Protein AF-A0A812JBR5-F1 (afdb_monomer)

Foldseek 3Di:
DPPLPQAAADDDDWDDFAAAPVRLVCCLVPPPVVVLPDAAGRPRNPPQSNPVVVPDDSVVCNVCVVVQADNVGRGGHDNVCPNPDRSHHDSNVVVVVVPCDPVNVVVVVVVVVVVVVVVVVVVVVVVVVVVVVVVVLVVVLLVLLVVLLVVLVVLLVVLVVCLVPCVPADPVLNVLSVVLNVLSVVLSVVSVCCNVPNPDSDHCPVSVVSSVVSSVVNVVRD

Organism: NCBI:txid878477

Nearest PDB structures (foldseek):
  7ung-assembly1_B9  TM=5.017E-01  e=1.029E+00  Homo sapiens
  7ung-assembly1_B0  TM=5.868E-01  e=2.604E+00  Homo sapiens
  4zsv-assembly1_A  TM=7.903E-01  e=5.298E+00  Aquifex aeolicus VF5
  3kav-assembly1_A  TM=5.844E-01  e=3.422E+00  Pseudomonas aeruginosa

Structure (mmCIF, N/CA/C/O backbone):
data_AF-A0A812JBR5-F1
#
_entry.id   AF-A0A812JBR5-F1
#
loop_
_atom_site.group_PDB
_atom_site.id
_atom_site.type_symbol
_atom_site.label_atom_id
_atom_site.label_alt_id
_atom_site.label_comp_id
_atom_site.label_asym_id
_atom_site.label_entity_id
_atom_site.label_seq_id
_atom_site.pdbx_PDB_ins_code
_atom_site.Cartn_x
_atom_site.Cartn_y
_atom_site.Cartn_z
_atom_site.occupancy
_atom_site.B_iso_or_equiv
_atom_site.auth_seq_id
_atom_site.auth_comp_id
_atom_site.auth_asym_id
_atom_site.auth_atom_id
_atom_site.pdbx_PDB_model_num
ATOM 1 N N . MET A 1 1 ? -31.616 -2.733 54.047 1.00 35.56 1 MET A N 1
ATOM 2 C CA . MET A 1 1 ? -30.861 -3.324 52.913 1.00 35.56 1 MET A CA 1
ATOM 3 C C . MET A 1 1 ? -31.644 -4.518 52.362 1.00 35.56 1 MET A C 1
ATOM 5 O O . MET A 1 1 ? -31.181 -5.642 52.459 1.00 35.56 1 MET A O 1
ATOM 9 N N . GLU A 1 2 ? -32.860 -4.306 51.842 1.00 29.20 2 GLU A N 1
ATOM 10 C CA . GLU A 1 2 ? -33.823 -5.418 51.642 1.00 29.20 2 GLU A CA 1
ATOM 11 C C . GLU A 1 2 ? -34.412 -5.506 50.222 1.00 29.20 2 GLU A C 1
ATOM 13 O O . GLU A 1 2 ? -35.043 -6.498 49.877 1.00 29.20 2 GLU A O 1
ATOM 18 N N . ALA A 1 3 ? -34.175 -4.506 49.366 1.00 33.31 3 ALA A N 1
ATOM 19 C CA . ALA A 1 3 ? -34.730 -4.434 48.008 1.00 33.31 3 ALA A CA 1
ATOM 20 C C . ALA A 1 3 ? -33.805 -5.002 46.903 1.00 33.31 3 ALA A C 1
ATOM 22 O O . ALA A 1 3 ? -34.082 -4.823 45.722 1.00 33.31 3 ALA A O 1
ATOM 23 N N . ALA A 1 4 ? -32.687 -5.642 47.266 1.00 30.55 4 ALA A N 1
ATOM 24 C CA . ALA A 1 4 ? -31.620 -6.062 46.342 1.00 30.55 4 ALA A CA 1
ATOM 25 C C . ALA A 1 4 ? -31.262 -7.558 46.472 1.00 30.55 4 ALA A C 1
ATOM 27 O O . ALA A 1 4 ? -30.095 -7.935 46.388 1.00 30.55 4 ALA A O 1
ATOM 28 N N . ALA A 1 5 ? -32.271 -8.383 46.765 1.00 32.41 5 ALA A N 1
ATOM 29 C CA . ALA A 1 5 ? -32.153 -9.832 46.947 1.00 32.41 5 ALA A CA 1
ATOM 30 C C . ALA A 1 5 ? -33.358 -10.585 46.340 1.00 32.41 5 ALA A C 1
ATOM 32 O O . ALA A 1 5 ? -33.848 -11.558 46.911 1.00 32.41 5 ALA A O 1
ATOM 33 N N . ARG A 1 6 ? -33.904 -10.081 45.226 1.00 37.50 6 ARG A N 1
ATOM 34 C CA . ARG A 1 6 ? -35.139 -10.595 44.586 1.00 37.50 6 ARG A CA 1
ATOM 35 C C . ARG A 1 6 ? -35.021 -10.806 43.080 1.00 37.50 6 ARG A C 1
ATOM 37 O O . ARG A 1 6 ? -36.026 -10.986 42.402 1.00 37.50 6 ARG A O 1
ATOM 44 N N . LEU A 1 7 ? -33.801 -10.739 42.560 1.00 33.56 7 LEU A N 1
ATOM 45 C CA . LEU A 1 7 ? -33.542 -10.810 41.137 1.00 33.56 7 LEU A CA 1
ATOM 46 C C . LEU A 1 7 ? -32.527 -11.956 40.843 1.00 33.56 7 LEU A C 1
ATOM 48 O O . LEU A 1 7 ? -31.389 -11.651 40.503 1.00 33.56 7 LEU A O 1
ATOM 52 N N . ARG A 1 8 ? -32.928 -13.249 40.961 1.00 34.50 8 ARG A N 1
ATOM 53 C CA . ARG A 1 8 ? -32.251 -14.539 40.575 1.00 34.50 8 ARG A CA 1
ATOM 54 C C . ARG A 1 8 ? -31.833 -14.869 39.090 1.00 34.50 8 ARG A C 1
ATOM 56 O O . ARG A 1 8 ? -30.644 -14.836 38.770 1.00 34.50 8 ARG A O 1
ATOM 63 N N . ASP A 1 9 ? -32.759 -15.282 38.202 1.00 31.92 9 ASP A N 1
ATOM 64 C CA . ASP A 1 9 ? -32.537 -15.880 36.844 1.00 31.92 9 ASP A CA 1
ATOM 65 C C . ASP A 1 9 ? -33.204 -15.206 35.571 1.00 31.92 9 ASP A C 1
ATOM 67 O O . ASP A 1 9 ? -34.312 -14.679 35.602 1.00 31.92 9 ASP A O 1
ATOM 71 N N . PRO A 1 10 ? -32.582 -15.245 34.366 1.00 40.31 10 PRO A N 1
ATOM 72 C CA . PRO A 1 10 ? -33.493 -15.024 32.608 1.00 40.31 10 PRO A CA 1
ATOM 73 C C . PRO A 1 10 ? -34.890 -15.529 32.168 1.00 40.31 10 PRO A C 1
ATOM 75 O O . PRO A 1 10 ? -35.372 -16.589 32.537 1.00 40.31 10 PRO A O 1
ATOM 78 N N . GLN A 1 11 ? -35.301 -14.888 31.052 1.00 31.80 11 GLN A N 1
ATOM 79 C CA . GLN A 1 11 ? -36.048 -15.435 29.892 1.00 31.80 11 GLN A CA 1
ATOM 80 C C . GLN A 1 11 ? -37.589 -15.379 29.843 1.00 31.80 11 GLN A C 1
ATOM 82 O O . GLN A 1 11 ? -38.214 -16.206 29.186 1.00 31.80 11 GLN A O 1
ATOM 87 N N . ALA A 1 12 ? -38.204 -14.327 30.385 1.00 33.34 12 ALA A N 1
ATOM 88 C CA . ALA A 1 12 ? -39.582 -13.994 30.020 1.00 33.34 12 ALA A CA 1
ATOM 89 C C . ALA A 1 12 ? -39.662 -13.265 28.663 1.00 33.34 12 ALA A C 1
ATOM 91 O O . ALA A 1 12 ? -39.523 -12.040 28.597 1.00 33.34 12 ALA A O 1
ATOM 92 N N . GLU A 1 13 ? -39.982 -13.998 27.591 1.00 38.31 13 GLU A N 1
ATOM 93 C CA . GLU A 1 13 ? -40.711 -13.390 26.469 1.00 38.31 13 GLU A CA 1
ATOM 94 C C . GLU A 1 13 ? -42.070 -12.847 26.958 1.00 38.31 13 GLU A C 1
ATOM 96 O O . GLU A 1 13 ? -42.587 -13.241 28.009 1.00 38.31 13 GLU A O 1
ATOM 101 N N . ALA A 1 14 ? -42.613 -11.846 26.264 1.00 49.84 14 ALA A N 1
ATOM 102 C CA . ALA A 1 14 ? -43.580 -10.930 26.865 1.00 49.84 14 ALA A CA 1
ATOM 103 C C . ALA A 1 14 ? -44.802 -10.626 25.984 1.00 49.84 14 ALA A C 1
ATOM 105 O O . ALA A 1 14 ? -44.713 -9.749 25.127 1.00 49.84 14 ALA A O 1
ATOM 106 N N . PRO A 1 15 ? -45.954 -11.261 26.270 1.00 50.31 15 PRO A N 1
ATOM 107 C CA . PRO A 1 15 ? -47.255 -10.756 25.818 1.00 50.31 15 PRO A CA 1
ATOM 108 C C . PRO A 1 15 ? -48.227 -10.337 26.949 1.00 50.31 15 PRO A C 1
ATOM 110 O O . PRO A 1 15 ? -48.359 -10.983 27.988 1.00 50.31 15 PRO A O 1
ATOM 113 N N . ASP A 1 16 ? -48.961 -9.261 26.667 1.00 47.78 16 ASP A N 1
ATOM 114 C CA . ASP A 1 16 ? -50.411 -9.078 26.874 1.00 47.78 16 ASP A CA 1
ATOM 115 C C . ASP A 1 16 ? -51.056 -8.976 28.276 1.00 47.78 16 ASP A C 1
ATOM 117 O O . ASP A 1 16 ? -52.273 -8.794 28.344 1.00 47.78 16 ASP A O 1
ATOM 121 N N . SER A 1 17 ? -50.334 -9.012 29.404 1.00 55.06 17 SER A N 1
ATOM 122 C CA . SER A 1 17 ? -50.973 -8.743 30.718 1.00 55.06 17 SER A CA 1
ATOM 123 C C . SER A 1 17 ? -50.082 -8.041 31.754 1.00 55.06 17 SER A C 1
ATOM 125 O O . SER A 1 17 ? -49.670 -8.642 32.753 1.00 55.06 17 SER A O 1
ATOM 127 N N . VAL A 1 18 ? -49.812 -6.752 31.524 1.00 61.81 18 VAL A N 1
ATOM 128 C CA . VAL A 1 18 ? -49.238 -5.815 32.509 1.00 61.81 18 VAL A CA 1
ATOM 129 C C . VAL A 1 18 ? -50.365 -4.939 33.070 1.00 61.81 18 VAL A C 1
ATOM 131 O O . VAL A 1 18 ? -51.113 -4.349 32.299 1.00 61.81 18 VAL A O 1
ATOM 134 N N . PHE A 1 19 ? -50.475 -4.855 34.396 1.00 68.81 19 PHE A N 1
ATOM 135 C CA . PHE A 1 19 ? -51.467 -4.067 35.134 1.00 68.81 19 PHE A CA 1
ATOM 136 C C . PHE A 1 19 ? -50.806 -3.366 36.331 1.00 68.81 19 PHE A C 1
ATOM 138 O O . PHE A 1 19 ? -49.931 -3.937 36.992 1.00 68.81 19 PHE A O 1
ATOM 145 N N . THR A 1 20 ? -51.252 -2.159 36.678 1.00 69.31 20 THR A N 1
ATOM 146 C CA . THR A 1 20 ? -50.901 -1.531 37.963 1.00 69.31 20 THR A CA 1
ATOM 147 C C . THR A 1 20 ? -51.733 -2.118 39.110 1.00 69.31 20 THR A C 1
ATOM 149 O O . THR A 1 20 ? -52.808 -2.678 38.895 1.00 69.31 20 THR A O 1
ATOM 152 N N . SER A 1 21 ? -51.267 -1.953 40.356 1.00 68.00 21 SER A N 1
ATOM 153 C CA . SER A 1 21 ? -51.998 -2.400 41.557 1.00 68.00 21 SER A CA 1
ATOM 154 C C . SER A 1 21 ? -53.416 -1.821 41.630 1.00 68.00 21 SER A C 1
ATOM 156 O O . SER A 1 21 ? -54.354 -2.530 41.977 1.00 68.00 21 SER A O 1
ATOM 158 N N . GLN A 1 22 ? -53.586 -0.543 41.272 1.00 73.44 22 GLN A N 1
ATOM 159 C CA . GLN A 1 22 ? -54.881 0.138 41.348 1.00 73.44 22 GLN A CA 1
ATOM 160 C C . GLN A 1 22 ? -55.861 -0.390 40.294 1.00 73.44 22 GLN A C 1
ATOM 162 O O . GLN A 1 22 ? -57.009 -0.669 40.628 1.00 73.44 22 GLN A O 1
ATOM 167 N N . GLU A 1 23 ? -55.407 -0.612 39.057 1.00 72.56 23 GLU A N 1
ATOM 168 C CA . GLU A 1 23 ? -56.229 -1.224 38.002 1.00 72.56 23 GLU A CA 1
ATOM 169 C C . GLU A 1 23 ? -56.640 -2.657 38.364 1.00 72.56 23 GLU A C 1
ATOM 171 O O . GLU A 1 23 ? -57.786 -3.038 38.144 1.00 72.56 23 GLU A O 1
ATOM 176 N N . LEU A 1 24 ? -55.736 -3.436 38.970 1.00 70.94 24 LEU A N 1
ATOM 177 C CA . LEU A 1 24 ? -56.015 -4.778 39.491 1.00 70.94 24 LEU A CA 1
ATOM 178 C C . LEU A 1 24 ? -57.092 -4.766 40.586 1.00 70.94 24 LEU A C 1
ATOM 180 O O . LEU A 1 24 ? -58.041 -5.552 40.526 1.00 70.94 24 LEU A O 1
ATOM 184 N N . GLU A 1 25 ? -56.979 -3.863 41.563 1.00 72.69 25 GLU A N 1
ATOM 185 C CA . GLU A 1 25 ? -57.982 -3.701 42.618 1.00 72.69 25 GLU A CA 1
ATOM 186 C C . GLU A 1 25 ? -59.335 -3.249 42.058 1.00 72.69 25 GLU A C 1
ATOM 188 O O . GLU A 1 25 ? -60.367 -3.799 42.446 1.00 72.69 25 GLU A O 1
ATOM 193 N N . GLU A 1 26 ? -59.346 -2.297 41.120 1.00 74.25 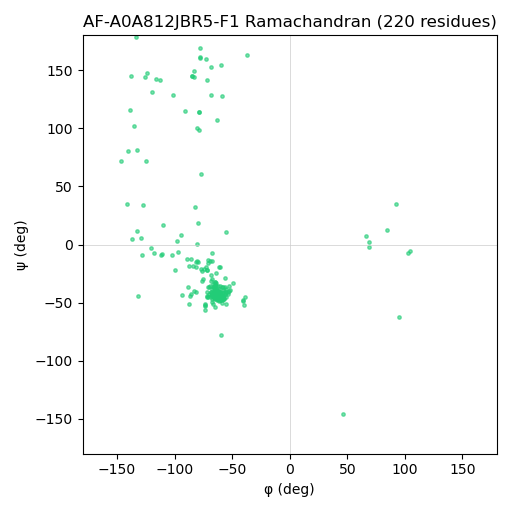26 GLU A N 1
ATOM 194 C CA . GLU A 1 26 ? -60.559 -1.864 40.424 1.00 74.25 26 GLU A CA 1
ATOM 195 C C . GLU A 1 26 ? -61.204 -3.013 39.636 1.00 74.25 26 GLU A C 1
ATOM 197 O O . GLU A 1 26 ? -62.422 -3.178 39.707 1.00 74.25 26 GLU A O 1
ATOM 202 N N . LEU A 1 27 ? -60.418 -3.853 38.949 1.00 70.38 27 LEU A N 1
ATOM 203 C CA . LEU A 1 27 ? -60.922 -5.028 38.228 1.00 70.38 27 LEU A CA 1
ATOM 204 C C . LEU A 1 27 ? -61.573 -6.036 39.186 1.00 70.38 27 LEU A C 1
ATOM 206 O O . LEU A 1 27 ? -62.681 -6.507 38.932 1.00 70.38 27 LEU A O 1
ATOM 210 N N . ILE A 1 28 ? -60.919 -6.336 40.312 1.00 71.12 28 ILE A N 1
ATOM 211 C CA . ILE A 1 28 ? -61.419 -7.271 41.336 1.00 71.12 28 ILE A CA 1
ATOM 212 C C . ILE A 1 28 ? -62.699 -6.742 42.011 1.00 71.12 28 ILE A C 1
ATOM 214 O O . ILE A 1 28 ? -63.562 -7.540 42.393 1.00 71.12 28 ILE A O 1
ATOM 218 N N . LEU A 1 29 ? -62.838 -5.418 42.154 1.00 70.00 29 LEU A N 1
ATOM 219 C CA . LEU A 1 29 ? -63.989 -4.770 42.792 1.00 70.00 29 LEU A CA 1
ATOM 220 C C . LEU A 1 29 ? -65.173 -4.533 41.839 1.00 70.00 29 LEU A C 1
ATOM 222 O O . LEU A 1 29 ? -66.313 -4.760 42.244 1.00 70.00 29 LEU A O 1
ATOM 226 N N . LYS A 1 30 ? -64.927 -4.087 40.598 1.00 71.25 30 LYS A N 1
ATOM 227 C CA . LYS A 1 30 ? -65.969 -3.681 39.633 1.00 71.25 30 LYS A CA 1
ATOM 228 C C . LYS A 1 30 ? -66.398 -4.810 38.691 1.00 71.25 30 LYS A C 1
ATOM 230 O O . LYS A 1 30 ? -67.596 -4.985 38.487 1.00 71.25 30 LYS A O 1
ATOM 235 N N . ASP A 1 31 ? -65.464 -5.601 38.150 1.00 68.94 31 ASP A N 1
ATOM 236 C CA . ASP A 1 31 ? -65.784 -6.759 37.299 1.00 68.94 31 ASP A CA 1
ATOM 237 C C . ASP A 1 31 ? -64.877 -7.974 37.561 1.00 68.94 31 ASP A C 1
ATOM 239 O O . ASP A 1 31 ? -63.983 -8.342 36.789 1.00 68.94 31 ASP A O 1
ATOM 243 N N . LYS A 1 32 ? -65.215 -8.705 38.628 1.00 67.25 32 LYS A N 1
ATOM 244 C CA . LYS A 1 32 ? -64.661 -10.037 38.896 1.00 67.25 32 LYS A CA 1
ATOM 245 C C . LYS A 1 32 ? -64.721 -10.994 37.703 1.00 67.25 32 LYS A C 1
ATOM 247 O O . LYS A 1 32 ? -63.867 -11.871 37.612 1.00 67.25 32 LYS A O 1
ATOM 252 N N . LYS A 1 33 ? -65.741 -10.926 36.836 1.00 66.56 33 LYS A N 1
ATOM 253 C CA . LYS A 1 33 ? -65.873 -11.859 35.702 1.00 66.56 33 LYS A CA 1
ATOM 254 C C . LYS A 1 33 ? -64.876 -11.537 34.590 1.00 66.56 33 LYS A C 1
ATOM 256 O O . LYS A 1 33 ? -64.580 -12.446 33.814 1.00 66.56 33 LYS A O 1
ATOM 261 N N . ALA A 1 34 ? -64.349 -10.314 34.524 1.00 68.12 34 ALA A N 1
ATOM 262 C CA . ALA A 1 34 ? -63.159 -9.990 33.746 1.00 68.12 34 ALA A CA 1
ATOM 263 C C . ALA A 1 34 ? -61.896 -10.531 34.436 1.00 68.12 34 ALA A C 1
ATOM 265 O O . ALA A 1 34 ? -61.184 -11.331 33.832 1.00 68.12 34 ALA A O 1
ATOM 266 N N . PHE A 1 35 ? -61.672 -10.210 35.718 1.00 70.12 35 PHE A N 1
ATOM 267 C CA . PHE A 1 35 ? -60.479 -10.660 36.458 1.00 70.12 35 PHE A CA 1
ATOM 268 C C . PHE A 1 35 ? -60.303 -12.192 36.469 1.00 70.12 35 PHE A C 1
ATOM 270 O O . PHE A 1 35 ? -59.216 -12.703 36.216 1.00 70.12 35 PHE A O 1
ATOM 277 N N . LEU A 1 36 ? -61.387 -12.951 36.667 1.00 66.50 36 LEU A N 1
ATOM 278 C CA . LEU A 1 36 ? -61.382 -14.422 36.631 1.00 66.50 36 LEU A CA 1
ATOM 279 C C . LEU A 1 36 ? -61.109 -15.021 35.236 1.00 66.50 36 LEU A C 1
ATOM 281 O O . LEU A 1 36 ? -60.972 -16.237 35.120 1.00 66.50 36 LEU A O 1
ATOM 285 N N . LYS A 1 37 ? -61.053 -14.205 34.175 1.00 67.00 37 LYS A N 1
ATOM 286 C CA . LYS A 1 37 ? -60.651 -14.615 32.818 1.00 67.00 37 LYS A CA 1
ATOM 287 C C . LYS A 1 37 ? -59.220 -14.193 32.471 1.00 67.00 37 LYS A C 1
ATOM 289 O O . LYS A 1 37 ? -58.717 -14.627 31.433 1.00 67.00 37 LYS A O 1
ATOM 294 N N . THR A 1 38 ? -58.567 -13.378 33.303 1.00 71.06 38 THR A N 1
ATOM 295 C CA . THR A 1 38 ? -57.184 -12.939 33.090 1.00 71.06 38 THR A CA 1
ATOM 296 C C . THR A 1 38 ? -56.252 -14.148 33.027 1.00 71.06 38 THR A C 1
ATOM 298 O O . THR A 1 38 ? -56.261 -15.026 33.894 1.00 71.06 38 THR A O 1
ATOM 301 N N . LYS A 1 39 ? -55.454 -14.213 31.961 1.00 68.62 39 LYS A N 1
ATOM 302 C CA . LYS A 1 39 ? -54.499 -15.296 31.718 1.00 68.62 39 LYS A CA 1
ATOM 303 C C . LYS A 1 39 ? -53.199 -15.041 32.482 1.00 68.62 39 LYS A C 1
ATOM 305 O O . LYS A 1 39 ? -52.796 -13.903 32.674 1.00 68.62 39 LYS A O 1
ATOM 310 N N . CYS A 1 40 ? -52.529 -16.117 32.887 1.00 71.25 40 CYS A N 1
ATOM 311 C CA . CYS A 1 40 ? -51.161 -16.055 33.402 1.00 71.25 40 CYS A CA 1
ATOM 312 C C . CYS A 1 40 ? -50.194 -15.679 32.274 1.00 71.25 40 CYS A C 1
ATOM 314 O O . CYS A 1 40 ? -50.173 -16.387 31.263 1.00 71.25 40 CYS A O 1
ATOM 316 N N . ALA A 1 41 ? -49.351 -14.669 32.498 1.00 70.31 41 ALA A N 1
ATOM 317 C CA . ALA A 1 41 ? -48.392 -14.161 31.516 1.00 70.31 41 ALA A CA 1
ATOM 318 C C . ALA A 1 41 ? -47.473 -15.250 30.918 1.00 70.31 41 ALA A C 1
ATOM 320 O O . ALA A 1 41 ? -47.302 -15.286 29.707 1.00 70.31 41 ALA A O 1
ATOM 321 N N . GLU A 1 42 ? -46.940 -16.180 31.726 1.00 64.88 42 GLU A N 1
ATOM 322 C CA . GLU A 1 42 ? -46.036 -17.238 31.217 1.00 64.88 42 GLU A CA 1
ATOM 323 C C . GLU A 1 42 ? -46.744 -18.483 30.638 1.00 64.88 42 GLU A C 1
ATOM 325 O O . GLU A 1 42 ? -46.124 -19.241 29.903 1.00 64.88 42 GLU A O 1
ATOM 330 N N . CYS A 1 43 ? -48.032 -18.730 30.934 1.00 62.78 43 CYS A N 1
ATOM 331 C CA . CYS A 1 43 ? -48.697 -20.009 30.591 1.00 62.78 43 CYS A CA 1
ATOM 332 C C . CYS A 1 43 ? -49.927 -19.878 29.668 1.00 62.78 43 CYS A C 1
ATOM 334 O O . CYS A 1 43 ? -50.581 -20.875 29.352 1.00 62.78 43 CYS A O 1
ATOM 336 N N . GLY A 1 44 ? -50.338 -18.658 29.305 1.00 61.19 44 GLY A N 1
ATOM 337 C CA . GLY A 1 44 ? -51.511 -18.419 28.450 1.00 61.19 44 GLY A CA 1
ATOM 338 C C . GLY A 1 44 ? -52.871 -18.812 29.059 1.00 61.19 44 GLY A C 1
ATOM 339 O O . GLY A 1 44 ? -53.893 -18.751 28.373 1.00 61.19 44 GLY A O 1
ATOM 340 N N . GLY A 1 45 ? -52.910 -19.191 30.344 1.00 58.41 45 GLY A N 1
ATOM 341 C CA . GLY A 1 45 ? -54.124 -19.502 31.115 1.00 58.41 45 GLY A CA 1
ATOM 342 C C . GLY A 1 45 ? -54.408 -20.987 31.385 1.00 58.41 45 GLY A C 1
ATOM 343 O O . GLY A 1 45 ? -55.316 -21.286 32.159 1.00 58.41 45 GLY A O 1
ATOM 344 N N . THR A 1 46 ? -53.633 -21.921 30.824 1.00 53.91 46 THR A N 1
ATOM 345 C CA . THR A 1 46 ? -53.802 -23.378 31.042 1.00 53.91 46 THR A CA 1
ATOM 346 C C . THR A 1 46 ? -53.636 -23.788 32.512 1.00 53.91 46 THR A C 1
ATOM 348 O O . THR A 1 46 ? -54.364 -24.637 33.023 1.00 53.91 46 THR A O 1
ATOM 351 N N . CYS A 1 47 ? -52.724 -23.119 33.217 1.00 55.75 47 CYS A N 1
ATOM 352 C CA . CYS A 1 47 ? -52.272 -23.406 34.576 1.00 55.75 47 CYS A CA 1
ATOM 353 C C . CYS A 1 47 ? -53.207 -22.921 35.714 1.00 55.75 47 CYS A C 1
ATOM 355 O O . CYS A 1 47 ? -52.789 -22.824 36.865 1.00 55.75 47 CYS A O 1
ATOM 357 N N . GLY A 1 48 ? -54.484 -22.635 35.431 1.00 52.88 48 GLY A N 1
ATOM 358 C CA . GLY A 1 48 ? -55.539 -22.676 36.458 1.00 52.88 48 GLY A CA 1
ATOM 359 C C . GLY A 1 48 ? -55.749 -21.445 37.353 1.00 52.88 48 GLY A C 1
ATOM 360 O O . GLY A 1 48 ? -56.525 -21.551 38.304 1.00 52.88 48 GLY A O 1
ATOM 361 N N . LEU A 1 49 ? -55.165 -20.281 37.038 1.00 56.19 49 LEU A N 1
ATOM 362 C CA . LEU A 1 49 ? -55.396 -19.007 37.757 1.00 56.19 49 LEU A CA 1
ATOM 363 C C . LEU A 1 49 ? -56.910 -18.689 37.891 1.00 56.19 49 LEU A C 1
ATOM 365 O O . LEU A 1 49 ? -57.394 -18.327 38.959 1.00 56.19 49 LEU A O 1
ATOM 369 N N . ALA A 1 50 ? -57.680 -18.978 36.836 1.00 51.44 50 ALA A N 1
ATOM 370 C CA . ALA A 1 50 ? -59.143 -18.870 36.785 1.00 51.44 50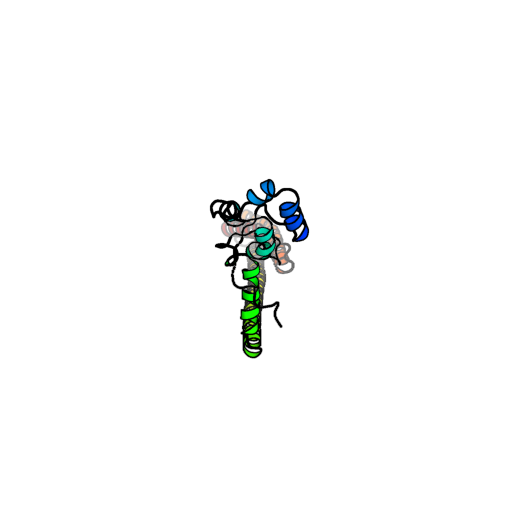 ALA A CA 1
ATOM 371 C C . ALA A 1 50 ? -59.926 -19.945 37.579 1.00 51.44 50 ALA A C 1
ATOM 373 O O . ALA A 1 50 ? -61.115 -19.764 37.843 1.00 51.44 50 ALA A O 1
ATOM 374 N N . LYS A 1 51 ? -59.310 -21.091 37.921 1.00 50.81 51 LYS A N 1
ATOM 375 C CA . LYS A 1 51 ? -59.993 -22.216 38.594 1.00 50.81 51 LYS A CA 1
ATOM 376 C C . LYS A 1 51 ? -59.992 -22.068 40.117 1.00 50.81 51 LYS A C 1
ATOM 378 O O . LYS A 1 51 ? -61.071 -22.111 40.697 1.00 50.81 51 LYS A O 1
ATOM 383 N N . LYS A 1 52 ? -58.834 -21.826 40.753 1.00 52.97 52 LYS A N 1
ATOM 384 C CA . LYS A 1 52 ? -58.733 -21.679 42.228 1.00 52.97 52 LYS A CA 1
ATOM 385 C C . LYS A 1 52 ? -59.668 -20.593 42.785 1.00 52.97 52 LYS A C 1
ATOM 387 O O . LYS A 1 52 ? -60.284 -20.767 43.834 1.00 52.97 52 LYS A O 1
ATOM 392 N N . TYR A 1 53 ? -59.820 -19.485 42.060 1.00 56.97 53 TYR A N 1
ATOM 393 C CA . TYR A 1 53 ? -60.680 -18.372 42.469 1.00 56.97 53 TYR A CA 1
ATOM 394 C C . TYR A 1 53 ? -62.176 -18.558 42.175 1.00 56.97 53 TYR A C 1
ATOM 396 O O . TYR A 1 53 ? -62.977 -17.681 42.494 1.00 56.97 53 TYR A O 1
ATOM 404 N N . LYS A 1 54 ? -62.589 -19.694 41.598 1.00 53.38 54 LYS A N 1
ATOM 405 C CA . LYS A 1 54 ? -64.011 -19.999 41.377 1.00 53.38 54 LYS A CA 1
ATOM 406 C C . LYS A 1 54 ? -64.714 -20.520 42.641 1.00 53.38 54 LYS A C 1
ATOM 408 O O . LYS A 1 54 ? -65.940 -20.520 42.687 1.00 53.38 54 LYS A O 1
ATOM 413 N N . GLU A 1 55 ? -63.940 -20.930 43.648 1.00 51.97 55 GLU A N 1
ATOM 414 C CA . GLU A 1 55 ? -64.409 -21.549 44.900 1.00 51.97 55 GLU A CA 1
ATOM 415 C C . GLU A 1 55 ? -64.186 -20.655 46.140 1.00 51.97 55 GLU A C 1
ATOM 417 O O . GLU A 1 55 ? -64.699 -20.950 47.215 1.00 51.97 55 GLU A O 1
ATOM 422 N N . THR A 1 56 ? -63.451 -19.542 46.012 1.00 53.66 56 THR A N 1
ATOM 423 C CA . THR A 1 56 ? -63.065 -18.657 47.131 1.00 53.66 56 THR A CA 1
ATOM 424 C C . THR A 1 56 ? -63.736 -17.276 47.068 1.00 53.66 56 THR A C 1
ATOM 426 O O . THR A 1 56 ? -63.931 -16.685 46.005 1.00 53.66 56 THR A O 1
ATOM 429 N N . MET A 1 57 ? -64.137 -16.744 48.231 1.00 56.38 57 MET A N 1
ATOM 430 C CA . MET A 1 57 ? -64.932 -15.508 48.329 1.00 56.38 57 MET A CA 1
ATOM 431 C C . MET A 1 57 ? -64.147 -14.221 48.018 1.00 56.38 57 MET A C 1
ATOM 433 O O . MET A 1 57 ? -62.930 -14.157 48.152 1.00 56.38 57 MET A O 1
ATOM 437 N N . SER A 1 58 ? -64.885 -13.152 47.679 1.00 58.00 58 SER A N 1
ATOM 438 C CA . SER A 1 58 ? -64.390 -11.824 47.251 1.00 58.00 58 SER A CA 1
ATOM 439 C C . SER A 1 58 ? -63.185 -11.294 48.023 1.00 58.00 58 SER A C 1
ATOM 441 O O . SER A 1 58 ? -62.225 -10.824 47.422 1.00 58.00 58 SER A O 1
ATOM 443 N N . VAL A 1 59 ? -63.271 -11.348 49.352 1.00 55.41 59 VAL A N 1
ATOM 444 C CA . VAL A 1 59 ? -62.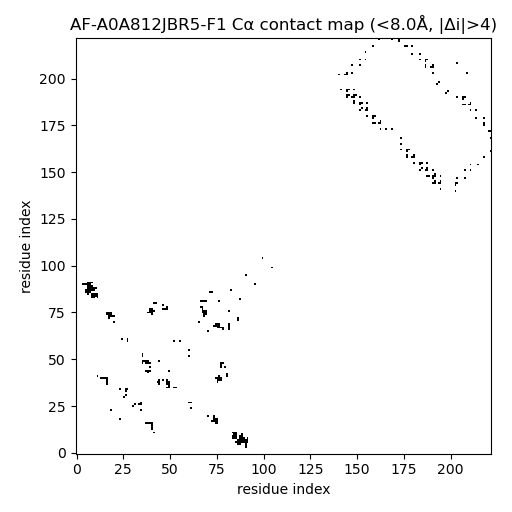306 -10.730 50.264 1.00 55.41 59 VAL A CA 1
ATOM 445 C C . VAL A 1 59 ? -60.968 -11.472 50.214 1.00 55.41 59 VAL A C 1
ATOM 447 O O . VAL A 1 59 ? -59.917 -10.838 50.205 1.00 55.41 59 VAL A O 1
ATOM 450 N N . ILE A 1 60 ? -61.021 -12.801 50.062 1.00 57.41 60 ILE A N 1
ATOM 451 C CA . ILE A 1 60 ? -59.849 -13.675 49.948 1.00 57.41 60 ILE A CA 1
ATOM 452 C C . ILE A 1 60 ? -59.053 -13.315 48.685 1.00 57.41 60 ILE A C 1
ATOM 454 O O . ILE A 1 60 ? -57.839 -13.141 48.759 1.00 57.41 60 ILE A O 1
ATOM 458 N N . ILE A 1 61 ? -59.738 -13.098 47.552 1.00 60.91 61 ILE A N 1
ATOM 459 C CA . ILE A 1 61 ? -59.099 -12.706 46.281 1.00 60.91 61 ILE A CA 1
ATOM 460 C C . ILE A 1 61 ? -58.292 -11.413 46.447 1.00 60.91 61 ILE A C 1
ATOM 462 O O . ILE A 1 61 ? -57.129 -11.367 46.054 1.00 60.91 61 ILE A O 1
ATOM 466 N N . LYS A 1 62 ? -58.868 -10.378 47.081 1.00 63.16 62 LYS A N 1
ATOM 467 C CA . LYS A 1 62 ? -58.152 -9.109 47.284 1.00 63.16 62 LYS A CA 1
ATOM 468 C C . LYS A 1 62 ? -56.950 -9.268 48.227 1.00 63.16 62 LYS A C 1
ATOM 470 O O . LYS A 1 62 ? -55.907 -8.681 47.971 1.00 63.16 62 LYS A O 1
ATOM 475 N N . SER A 1 63 ? -57.050 -10.108 49.262 1.00 60.66 63 SER A N 1
ATOM 476 C CA . SER A 1 63 ? -55.914 -10.407 50.155 1.00 60.66 63 SER A CA 1
ATOM 477 C C . SER A 1 63 ? -54.802 -11.267 49.532 1.00 60.66 63 SER A C 1
ATOM 479 O O . SER A 1 63 ? -53.721 -11.352 50.103 1.00 60.66 63 SER A O 1
ATOM 481 N N . MET A 1 64 ? -55.039 -11.896 48.374 1.00 60.41 64 MET A N 1
ATOM 482 C CA . MET A 1 64 ? -54.070 -12.762 47.679 1.00 60.41 64 MET A CA 1
ATOM 483 C C . MET A 1 64 ? -53.540 -12.145 46.371 1.00 60.41 64 MET A C 1
ATOM 485 O O . MET A 1 64 ? -52.970 -12.837 45.527 1.00 60.41 64 MET A O 1
ATOM 489 N N . MET A 1 65 ? -53.710 -10.832 46.185 1.00 65.69 65 MET A N 1
ATOM 490 C CA . MET A 1 65 ? -53.320 -10.137 44.955 1.00 65.69 65 MET A CA 1
ATOM 491 C C . MET A 1 65 ? -51.795 -10.150 44.734 1.00 65.69 65 MET A C 1
ATOM 493 O O . MET A 1 65 ? -51.329 -10.566 43.673 1.00 65.69 65 MET A O 1
ATOM 497 N N . ASP A 1 66 ? -51.013 -9.828 45.772 1.00 60.84 66 ASP A N 1
ATOM 498 C CA . ASP A 1 66 ? -49.538 -9.887 45.763 1.00 60.84 66 ASP A CA 1
ATOM 499 C C . ASP A 1 66 ? -48.980 -11.297 45.503 1.00 60.84 66 ASP A C 1
ATOM 501 O O . ASP A 1 66 ? -47.814 -11.462 45.136 1.00 60.84 66 ASP A O 1
ATOM 505 N N . THR A 1 67 ? -49.785 -12.345 45.707 1.00 62.72 67 THR A N 1
ATOM 506 C CA . THR A 1 67 ? -49.380 -13.739 45.475 1.00 62.72 67 THR A CA 1
ATOM 507 C C . THR A 1 67 ? -49.255 -14.060 43.983 1.00 62.72 67 THR A C 1
ATOM 509 O O . THR A 1 67 ? -48.510 -14.966 43.623 1.00 62.72 67 THR A O 1
ATOM 512 N N . PHE A 1 68 ? -49.916 -13.287 43.114 1.00 6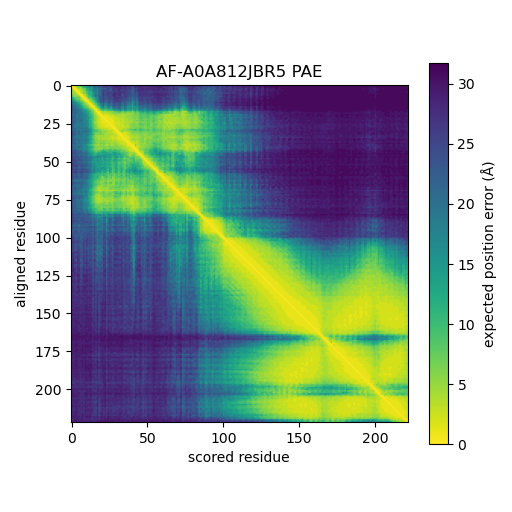3.25 68 PHE A N 1
ATOM 513 C CA . PHE A 1 68 ? -49.979 -13.528 41.667 1.00 63.25 68 PHE A CA 1
ATOM 514 C C . PHE A 1 68 ? -49.611 -12.305 40.819 1.00 63.25 68 PHE A C 1
ATOM 516 O O . PHE A 1 68 ? -49.727 -12.356 39.598 1.00 63.25 68 PHE A O 1
ATOM 523 N N . TRP A 1 69 ? -49.163 -11.209 41.434 1.00 72.31 69 TRP A N 1
ATOM 524 C CA . TRP A 1 69 ? -48.769 -9.979 40.745 1.00 72.31 69 TRP A CA 1
ATOM 525 C C . TRP A 1 69 ? -47.299 -9.626 41.011 1.00 72.31 69 TRP A C 1
ATOM 527 O O . TRP A 1 69 ? -46.830 -9.617 42.149 1.00 72.31 69 TRP A O 1
ATOM 537 N N . CYS A 1 70 ? -46.562 -9.340 39.940 1.00 69.19 70 CYS A N 1
ATOM 538 C CA . CYS A 1 70 ? -45.176 -8.889 39.977 1.00 69.19 70 CYS A CA 1
ATOM 539 C C . CYS A 1 70 ? -45.123 -7.386 40.275 1.00 69.19 70 CYS A C 1
ATOM 541 O O . CYS A 1 70 ? -45.293 -6.575 39.367 1.00 69.19 70 CYS A O 1
ATOM 543 N N . ARG A 1 71 ? -44.852 -6.994 41.525 1.00 60.62 71 ARG A N 1
ATOM 544 C CA . ARG A 1 71 ? -44.819 -5.575 41.927 1.00 60.62 71 ARG A CA 1
ATOM 545 C C . ARG A 1 71 ? -43.840 -4.719 41.112 1.00 60.62 71 ARG A C 1
ATOM 547 O O . ARG A 1 71 ? -44.151 -3.572 40.809 1.00 60.62 71 ARG A O 1
ATOM 554 N N . ASP A 1 72 ? -42.694 -5.283 40.738 1.00 60.88 72 ASP A N 1
ATOM 555 C CA . ASP A 1 72 ? -41.624 -4.566 40.030 1.00 60.88 72 ASP A CA 1
ATOM 556 C C . ASP A 1 72 ? -41.812 -4.544 38.498 1.00 60.88 72 ASP A C 1
ATOM 558 O O . ASP A 1 72 ? -41.124 -3.801 37.803 1.00 60.88 72 ASP A O 1
ATOM 562 N N . CYS A 1 73 ? -42.733 -5.356 37.956 1.00 62.22 73 CYS A N 1
ATOM 563 C CA . CYS A 1 73 ? -42.923 -5.532 36.507 1.00 62.22 73 CYS A CA 1
ATOM 564 C C . CYS A 1 73 ? -44.390 -5.566 36.028 1.00 62.2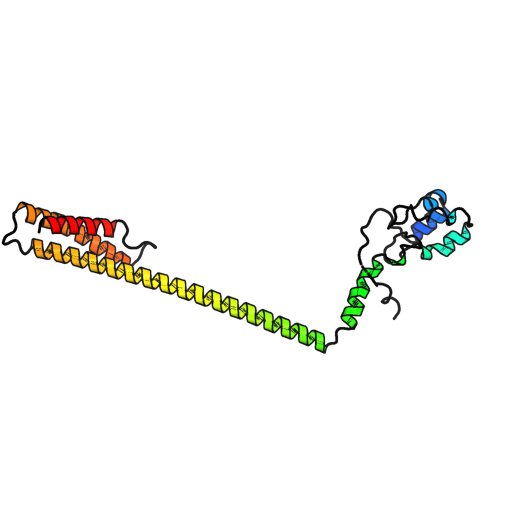2 73 CYS A C 1
ATOM 566 O O . CYS A 1 73 ? -44.651 -5.807 34.849 1.00 62.22 73 CYS A O 1
ATOM 568 N N . GLY A 1 74 ? -45.354 -5.343 36.925 1.00 63.66 74 GLY A N 1
ATOM 569 C CA . GLY A 1 74 ? -46.795 -5.209 36.672 1.00 63.66 74 GLY A CA 1
ATOM 570 C C . GLY A 1 74 ? -47.542 -6.475 36.223 1.00 63.66 74 GLY A C 1
ATOM 571 O O . GLY A 1 74 ? -48.748 -6.427 36.000 1.00 63.66 74 GLY A O 1
ATOM 572 N N . ARG A 1 75 ? -46.872 -7.616 36.038 1.00 72.38 75 ARG A N 1
ATOM 573 C CA . ARG A 1 75 ? -47.477 -8.796 35.390 1.00 72.38 75 ARG A CA 1
ATOM 574 C C . ARG A 1 75 ? -48.262 -9.689 36.336 1.00 72.38 75 ARG A C 1
ATOM 576 O O . ARG A 1 75 ? -47.839 -9.917 37.465 1.00 72.38 75 ARG A O 1
ATOM 583 N N . VAL A 1 76 ? -49.352 -10.265 35.828 1.00 73.00 76 VAL A N 1
ATOM 584 C CA . VAL A 1 76 ? -50.107 -11.321 36.518 1.00 73.00 76 VAL A CA 1
ATOM 585 C C . VAL A 1 76 ? -49.572 -12.702 36.117 1.00 73.00 76 VAL A C 1
ATOM 587 O O . VAL A 1 76 ? -49.665 -13.117 34.960 1.00 73.00 76 VAL A O 1
ATOM 590 N N . VAL A 1 77 ? -49.006 -13.421 37.083 1.00 72.88 77 VAL A N 1
ATOM 591 C CA . VAL A 1 77 ? -48.341 -14.725 36.928 1.00 72.88 77 VAL A CA 1
ATOM 592 C C . VAL A 1 77 ? -48.972 -15.734 37.892 1.00 72.88 77 VAL A C 1
ATOM 594 O O . VAL A 1 77 ? -49.380 -15.376 38.992 1.00 72.88 77 VAL A O 1
ATOM 597 N N . CYS A 1 78 ? -49.097 -17.004 37.501 1.00 69.81 78 CYS A N 1
ATOM 598 C CA . CYS A 1 78 ? -49.675 -18.031 38.374 1.00 69.81 78 CYS A CA 1
ATOM 599 C C . CYS A 1 78 ? -48.679 -18.519 39.441 1.00 69.81 78 CYS A C 1
ATOM 601 O O . CYS A 1 78 ? -47.478 -18.294 39.314 1.00 69.81 78 CYS A O 1
ATOM 603 N N . ASP A 1 79 ? -49.174 -19.286 40.422 1.00 65.44 79 ASP A N 1
ATOM 604 C CA . ASP A 1 79 ? -48.376 -19.962 41.468 1.00 65.44 79 ASP A CA 1
ATOM 605 C C . ASP A 1 79 ? -47.065 -20.574 40.946 1.00 65.44 79 ASP A C 1
ATOM 607 O O . ASP A 1 79 ? -46.010 -20.384 41.541 1.00 65.44 79 ASP A O 1
ATOM 611 N N . ALA A 1 80 ? -47.142 -21.310 39.833 1.00 63.91 80 ALA A N 1
ATOM 612 C CA . ALA A 1 80 ? -46.025 -22.083 39.292 1.00 63.91 80 ALA A CA 1
ATOM 613 C C . ALA A 1 80 ? -44.976 -21.238 38.547 1.00 63.91 80 ALA A C 1
ATOM 615 O O . ALA A 1 80 ? -43.846 -21.686 38.401 1.00 63.91 80 ALA A O 1
ATOM 616 N N . HIS A 1 81 ? -45.344 -20.037 38.090 1.00 66.94 81 HIS A N 1
ATOM 617 C CA . HIS A 1 81 ? -44.527 -19.183 37.213 1.00 66.94 81 HIS A CA 1
ATOM 618 C C . HIS A 1 81 ? -44.157 -17.831 37.851 1.00 66.94 81 HIS A C 1
ATOM 620 O O . HIS A 1 81 ? -43.355 -17.066 37.328 1.00 66.94 81 HIS A O 1
ATOM 626 N N . ARG A 1 82 ? -44.713 -17.515 39.027 1.00 61.72 82 ARG A N 1
ATOM 627 C CA . ARG A 1 82 ? -44.353 -16.325 39.818 1.00 61.72 82 ARG A CA 1
ATOM 628 C C . ARG A 1 82 ? -42.852 -16.263 40.142 1.00 61.72 82 ARG A C 1
ATOM 630 O O . ARG A 1 82 ? -42.315 -15.175 40.313 1.00 61.72 82 ARG A O 1
ATOM 637 N N . TYR A 1 83 ? -42.206 -17.423 40.247 1.00 53.00 83 TYR A N 1
ATOM 638 C CA . TYR A 1 83 ? -40.819 -17.586 40.690 1.00 53.00 83 TYR A CA 1
ATOM 639 C C . TYR A 1 83 ? -39.804 -17.716 39.537 1.00 53.00 83 TYR A C 1
ATOM 641 O O . TYR A 1 83 ? -38.627 -17.916 39.804 1.00 53.00 83 TYR A O 1
ATOM 649 N N . THR A 1 84 ? -40.244 -17.603 38.278 1.00 59.12 84 THR A N 1
ATOM 650 C CA . THR A 1 84 ? -39.394 -17.649 37.069 1.00 59.12 84 THR A CA 1
ATOM 651 C C . THR A 1 84 ? -39.282 -16.302 36.345 1.00 59.12 84 THR A C 1
ATOM 653 O O . THR A 1 84 ? -38.484 -16.167 35.418 1.00 59.12 84 THR A O 1
ATOM 656 N N . HIS A 1 85 ? -40.056 -15.286 36.752 1.00 56.91 85 HIS A N 1
ATOM 657 C CA . HIS A 1 85 ? -40.199 -14.050 35.976 1.00 56.91 85 HIS A CA 1
ATOM 658 C C . HIS A 1 85 ? -39.073 -13.030 36.208 1.00 56.91 85 HIS A C 1
ATOM 660 O O . HIS A 1 85 ? -38.621 -12.810 37.324 1.00 56.91 85 HIS A O 1
ATOM 666 N N . THR A 1 86 ? -38.697 -12.328 35.138 1.00 55.41 86 THR A N 1
ATOM 667 C CA . THR A 1 86 ? -37.533 -11.433 34.943 1.00 55.41 86 THR A CA 1
ATOM 668 C C . THR A 1 86 ? -37.284 -10.251 35.893 1.00 55.41 86 THR A C 1
ATOM 670 O O . THR A 1 86 ? -36.355 -9.489 35.619 1.00 55.41 86 THR A O 1
ATOM 673 N N . CYS A 1 87 ? -37.971 -10.109 37.035 1.00 58.34 87 CYS A N 1
ATOM 674 C CA . CYS A 1 87 ? -37.239 -9.527 38.168 1.00 58.34 87 CYS A CA 1
ATOM 675 C C . CYS A 1 87 ? -35.986 -10.385 38.384 1.00 58.34 87 CYS A C 1
ATOM 677 O O . CYS A 1 87 ? -34.882 -9.865 38.372 1.00 58.34 87 CYS A O 1
ATOM 679 N N . GLU A 1 88 ? -36.144 -11.704 38.364 1.00 50.00 88 GLU A N 1
ATOM 680 C CA . GLU A 1 88 ? -35.097 -12.709 38.439 1.00 50.00 88 GLU A CA 1
ATOM 681 C C . GLU A 1 88 ? -33.792 -12.360 37.644 1.00 50.00 88 GLU A C 1
ATOM 683 O O . GLU A 1 88 ? -32.724 -12.389 38.230 1.00 50.00 88 GLU A O 1
ATOM 688 N N . LYS A 1 89 ? -33.729 -11.866 36.396 1.00 55.12 89 LYS A N 1
ATOM 689 C CA . LYS A 1 89 ? -32.404 -11.804 35.700 1.00 55.12 89 LYS A CA 1
ATOM 690 C C . LYS A 1 89 ? -31.445 -10.622 35.984 1.00 55.12 89 LYS A C 1
ATOM 692 O O . LYS A 1 89 ? -30.690 -10.245 35.087 1.00 55.12 89 LYS A O 1
ATOM 697 N N . LEU A 1 90 ? -31.405 -10.035 37.192 1.00 53.75 90 LEU A N 1
ATOM 698 C CA . LEU A 1 90 ? -30.584 -8.827 37.471 1.00 53.75 90 LEU A CA 1
ATOM 699 C C . LEU A 1 90 ? -29.686 -8.827 38.729 1.00 53.75 90 LEU A C 1
ATOM 701 O O . LEU A 1 90 ? -28.514 -8.466 38.602 1.00 53.75 90 LEU A O 1
ATOM 705 N N . ASP A 1 91 ? -30.121 -9.271 39.915 1.00 55.75 91 ASP A N 1
ATOM 706 C CA . ASP A 1 91 ? -29.183 -9.605 41.015 1.00 55.75 91 ASP A CA 1
ATOM 707 C C . ASP A 1 91 ? -28.355 -10.859 40.634 1.00 55.75 91 ASP A C 1
ATOM 709 O O . ASP A 1 91 ? -27.285 -11.106 41.190 1.00 55.75 91 ASP A O 1
ATOM 713 N N . ALA A 1 92 ? -28.769 -11.594 39.591 1.00 60.88 92 ALA A N 1
ATOM 714 C CA . ALA A 1 92 ? -27.972 -12.519 38.784 1.00 60.88 92 ALA A CA 1
ATOM 715 C C . ALA A 1 92 ? -26.568 -11.951 38.537 1.00 60.88 92 ALA A C 1
ATOM 717 O O . ALA A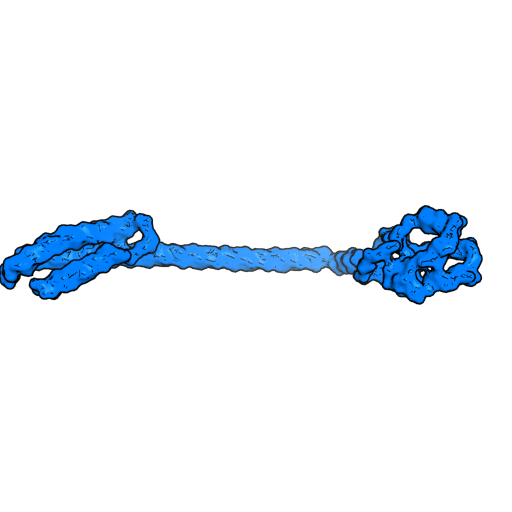 1 92 ? -25.552 -12.572 38.864 1.00 60.88 92 ALA A O 1
ATOM 718 N N . LEU A 1 93 ? -26.545 -10.712 38.041 1.00 59.22 93 LEU A N 1
ATOM 719 C CA . LEU A 1 93 ? -25.355 -9.945 37.715 1.00 59.22 93 LEU A CA 1
ATOM 720 C C . LEU A 1 93 ? -24.835 -9.180 38.938 1.00 59.22 93 LEU A C 1
ATOM 722 O O . LEU A 1 93 ? -23.643 -9.262 39.212 1.00 59.22 93 LEU A O 1
ATOM 726 N N . LYS A 1 94 ? -25.689 -8.516 39.737 1.00 62.94 94 LYS A N 1
ATOM 727 C CA . LYS A 1 94 ? -25.209 -7.747 40.911 1.00 62.94 94 LYS A CA 1
ATOM 728 C C . LYS A 1 94 ? -24.493 -8.623 41.939 1.00 62.94 94 LYS A C 1
ATOM 730 O O . LYS A 1 94 ? -23.427 -8.246 42.405 1.00 62.94 94 LYS A O 1
ATOM 735 N N . GLU A 1 95 ? -25.024 -9.799 42.263 1.00 62.38 95 GLU A N 1
ATOM 736 C CA . GLU A 1 95 ? -24.430 -10.702 43.257 1.00 62.38 95 GLU A CA 1
ATOM 737 C C . GLU A 1 95 ? -23.262 -11.530 42.673 1.00 62.38 95 GLU A C 1
ATOM 739 O O . GLU A 1 95 ? -22.457 -12.068 43.428 1.00 62.38 95 GLU A O 1
ATOM 744 N N . ARG A 1 96 ? -23.097 -11.580 41.337 1.00 63.69 96 ARG A N 1
ATOM 745 C CA . ARG A 1 96 ? -21.822 -11.986 40.705 1.00 63.69 96 ARG A CA 1
ATOM 746 C C . ARG A 1 96 ? -20.784 -10.875 40.850 1.00 63.69 96 ARG A C 1
ATOM 748 O O . ARG A 1 96 ? -19.702 -11.132 41.362 1.00 63.69 96 ARG A O 1
ATOM 755 N N . ASN A 1 97 ? -21.132 -9.644 40.484 1.00 62.31 97 ASN A N 1
ATOM 756 C CA . ASN A 1 97 ? -20.230 -8.493 40.538 1.00 62.31 97 ASN A CA 1
ATOM 757 C C . ASN A 1 97 ? -19.799 -8.164 41.980 1.00 62.31 97 ASN A C 1
ATOM 759 O O . ASN A 1 97 ? -18.641 -7.841 42.204 1.00 62.31 97 ASN A O 1
ATOM 763 N N . ALA A 1 98 ? -20.679 -8.340 42.971 1.00 66.62 98 ALA A N 1
ATOM 764 C CA . ALA A 1 98 ? -20.358 -8.205 44.395 1.00 66.62 98 ALA A CA 1
ATOM 765 C C . ALA A 1 98 ? -19.433 -9.316 44.938 1.00 66.62 98 ALA A C 1
ATOM 767 O O . ALA A 1 98 ? -18.891 -9.176 46.032 1.00 66.62 98 ALA A O 1
ATOM 768 N N . LYS A 1 99 ? -19.250 -10.415 44.191 1.00 70.25 99 LYS A N 1
ATOM 769 C CA . LYS A 1 99 ? -18.294 -11.496 44.490 1.00 70.25 99 LYS A CA 1
ATOM 770 C C . LYS A 1 99 ? -16.975 -11.353 43.717 1.00 70.25 99 LYS A C 1
ATOM 772 O O . LYS A 1 99 ? -16.041 -12.101 43.993 1.00 70.25 99 LYS A O 1
ATOM 777 N N . ILE A 1 100 ? -16.866 -10.392 42.795 1.00 71.44 100 ILE A N 1
ATOM 778 C CA . ILE A 1 100 ? -15.589 -10.013 42.177 1.00 71.44 100 ILE A CA 1
ATOM 779 C C . ILE A 1 100 ? -14.845 -9.121 43.176 1.00 71.44 100 ILE A C 1
ATOM 781 O O . ILE A 1 100 ? -15.287 -8.016 43.490 1.00 71.44 100 ILE A O 1
ATOM 785 N N . THR A 1 101 ? -13.712 -9.595 43.696 1.00 76.56 101 THR A N 1
ATOM 786 C CA . THR A 1 101 ? -12.861 -8.773 44.565 1.00 76.56 101 THR A CA 1
ATOM 787 C C . THR A 1 101 ? -12.223 -7.640 43.760 1.00 76.56 101 THR A C 1
ATOM 789 O O . THR A 1 101 ? -11.977 -7.769 42.560 1.00 76.56 101 THR A O 1
ATOM 792 N N . LYS A 1 102 ? -11.898 -6.524 44.426 1.00 77.81 102 LYS A N 1
ATOM 793 C CA . LYS A 1 102 ? -11.179 -5.399 43.799 1.00 77.81 102 LYS A CA 1
ATOM 794 C C . LYS A 1 102 ? -9.882 -5.860 43.116 1.00 77.81 102 LYS A C 1
ATOM 796 O O . LYS A 1 102 ? -9.531 -5.344 42.064 1.00 77.81 102 LYS A O 1
ATOM 801 N N . GLU A 1 103 ? -9.207 -6.843 43.703 1.00 80.25 103 GLU A N 1
ATOM 802 C CA . GLU A 1 103 ? -7.981 -7.456 43.185 1.00 80.25 103 GLU A CA 1
ATOM 803 C C . GLU A 1 103 ? -8.240 -8.251 41.899 1.00 80.25 103 GLU A C 1
ATOM 805 O O . GLU A 1 103 ? -7.548 -8.029 40.912 1.00 80.25 103 GLU A O 1
ATOM 810 N N . ALA A 1 104 ? -9.278 -9.095 41.856 1.00 81.94 104 ALA A N 1
ATOM 811 C CA . ALA A 1 104 ? -9.650 -9.833 40.646 1.00 81.94 104 ALA A CA 1
ATOM 812 C C . ALA A 1 104 ? -10.096 -8.905 39.499 1.00 81.94 104 ALA A C 1
ATOM 814 O O . ALA A 1 104 ? -9.835 -9.192 38.333 1.00 81.94 104 ALA A O 1
ATOM 815 N N . LEU A 1 105 ? -10.737 -7.777 39.824 1.00 80.62 105 LEU A N 1
ATOM 816 C CA . LEU A 1 105 ? -11.143 -6.767 38.842 1.00 80.62 105 LEU A CA 1
ATOM 817 C C . LEU A 1 105 ? -9.926 -6.000 38.288 1.00 80.62 105 LEU A C 1
ATOM 819 O O . LEU A 1 105 ? -9.837 -5.774 37.085 1.00 80.62 105 LEU A O 1
ATOM 823 N N . LEU A 1 106 ? -8.955 -5.658 39.143 1.00 86.38 106 LEU A N 1
ATOM 824 C CA . LEU A 1 106 ? -7.673 -5.083 38.715 1.00 86.38 106 LEU A CA 1
ATOM 825 C C . LEU A 1 106 ? -6.846 -6.073 37.881 1.00 86.38 106 LEU A C 1
ATOM 827 O O . LEU A 1 106 ? -6.210 -5.661 36.917 1.00 86.38 106 LEU A O 1
ATOM 831 N N . GLU A 1 107 ? -6.886 -7.368 38.199 1.00 88.31 107 GLU A N 1
ATOM 832 C CA . GLU A 1 107 ? -6.215 -8.408 37.412 1.00 88.31 107 GLU A CA 1
ATOM 833 C C . GLU A 1 107 ? -6.812 -8.545 36.008 1.00 88.31 107 GLU A C 1
ATOM 835 O O . GLU A 1 107 ? -6.077 -8.592 35.025 1.00 88.31 107 GLU A O 1
ATOM 840 N N . GLN A 1 108 ? -8.145 -8.533 35.895 1.00 85.19 108 GLN A N 1
ATOM 841 C CA . GLN A 1 108 ? -8.825 -8.535 34.597 1.00 85.19 108 GLN A CA 1
ATOM 842 C C . GLN A 1 108 ? -8.500 -7.285 33.774 1.00 85.19 108 GLN A C 1
ATOM 844 O O . GLN A 1 108 ? -8.244 -7.405 32.579 1.00 85.19 108 GLN A O 1
ATOM 849 N N . LEU A 1 109 ? -8.456 -6.105 34.405 1.00 88.94 109 LEU A N 1
ATOM 850 C CA . LEU A 1 109 ? -8.069 -4.867 33.726 1.00 88.94 109 LEU A CA 1
ATOM 851 C C . LEU A 1 109 ? -6.629 -4.934 33.202 1.00 88.94 109 LEU A C 1
ATOM 853 O O . LEU A 1 109 ? -6.431 -4.653 32.024 1.00 88.94 109 LEU A O 1
ATOM 857 N N . ARG A 1 110 ? -5.663 -5.398 34.011 1.00 91.00 110 ARG A N 1
ATOM 858 C CA . ARG A 1 110 ? -4.272 -5.591 33.562 1.00 91.00 110 ARG A CA 1
ATOM 859 C C . ARG A 1 110 ? -4.168 -6.586 32.409 1.00 91.00 110 ARG A C 1
ATOM 861 O O . ARG A 1 110 ? -3.555 -6.274 31.396 1.00 91.00 110 ARG A O 1
ATOM 868 N N . ALA A 1 111 ? -4.824 -7.742 32.511 1.00 90.75 111 ALA A N 1
ATOM 869 C CA . ALA A 1 111 ? -4.810 -8.747 31.448 1.00 90.75 111 ALA A CA 1
ATOM 870 C C . ALA A 1 111 ? -5.441 -8.235 30.136 1.00 90.75 111 ALA A C 1
ATOM 872 O O . ALA A 1 111 ? -4.975 -8.577 29.050 1.00 90.75 111 ALA A O 1
ATOM 873 N N . ASP A 1 112 ? -6.484 -7.402 30.207 1.00 89.31 112 ASP A N 1
ATOM 874 C CA . ASP A 1 112 ? -7.094 -6.780 29.026 1.00 89.31 112 ASP A CA 1
ATOM 875 C C . ASP A 1 112 ? -6.330 -5.539 28.522 1.00 89.31 112 ASP A C 1
ATOM 877 O O . ASP A 1 112 ? -6.492 -5.165 27.360 1.00 89.31 112 ASP A O 1
ATOM 881 N N . GLU A 1 113 ? -5.491 -4.906 29.343 1.00 90.44 113 GLU A N 1
ATOM 882 C CA . GLU A 1 113 ? -4.510 -3.892 28.928 1.00 90.44 113 GLU A CA 1
ATOM 883 C C . GLU A 1 113 ? -3.335 -4.550 28.189 1.00 90.44 113 GLU A C 1
ATOM 885 O O . GLU A 1 113 ? -3.107 -4.220 27.026 1.00 90.44 113 GLU A O 1
ATOM 890 N N . GLU A 1 114 ? -2.701 -5.577 28.766 1.00 92.69 114 GLU A N 1
ATOM 891 C CA . GLU A 1 114 ? -1.649 -6.387 28.122 1.00 92.69 114 GLU A CA 1
ATOM 892 C C . GLU A 1 114 ? -2.103 -6.956 26.764 1.00 92.69 114 GLU A C 1
ATOM 894 O O . GLU A 1 114 ? -1.361 -6.935 25.780 1.00 92.69 114 GLU A O 1
ATOM 899 N N . ARG A 1 115 ? -3.359 -7.417 26.665 1.00 91.00 115 ARG A N 1
ATOM 900 C CA . ARG A 1 115 ? -3.952 -7.874 25.395 1.00 91.00 115 ARG A CA 1
ATOM 901 C C . ARG A 1 115 ? -4.096 -6.757 24.364 1.00 91.00 115 ARG A C 1
ATOM 903 O O . ARG A 1 115 ? -3.841 -7.005 23.186 1.00 91.00 115 ARG A O 1
ATOM 910 N N . LYS A 1 116 ? -4.505 -5.550 24.768 1.00 92.75 116 LYS A N 1
ATOM 911 C CA . LYS A 1 116 ? -4.594 -4.394 23.856 1.00 92.75 116 LYS A CA 1
ATOM 912 C C . LYS A 1 116 ? -3.209 -3.974 23.388 1.00 92.75 116 LYS A C 1
ATOM 914 O O . LYS A 1 116 ? -3.029 -3.784 22.190 1.00 92.75 116 LYS A O 1
ATOM 919 N N . GLU A 1 117 ? -2.232 -3.907 24.290 1.00 93.44 117 GLU A N 1
ATOM 920 C CA . GLU A 1 117 ? -0.844 -3.595 23.943 1.00 93.44 117 GLU A CA 1
ATOM 921 C C . GLU A 1 117 ? -0.260 -4.625 22.968 1.00 93.44 117 GLU A C 1
ATOM 923 O O . GLU A 1 117 ? 0.349 -4.238 21.972 1.00 93.44 117 GLU A O 1
ATOM 928 N N . ALA A 1 118 ? -0.518 -5.922 23.172 1.00 93.62 118 ALA A N 1
ATOM 929 C CA . ALA A 1 118 ? -0.101 -6.977 22.248 1.00 93.62 118 ALA A CA 1
ATOM 930 C C . ALA A 1 118 ? -0.762 -6.859 20.858 1.00 93.62 118 ALA A C 1
ATOM 932 O O . ALA A 1 118 ? -0.088 -7.031 19.839 1.00 93.62 118 ALA A O 1
ATOM 933 N N . ILE A 1 119 ? -2.059 -6.531 20.795 1.00 93.25 119 ILE A N 1
ATOM 934 C CA . ILE A 1 119 ? -2.786 -6.305 19.532 1.00 93.25 119 ILE A CA 1
ATOM 935 C C . ILE A 1 119 ? -2.270 -5.044 18.821 1.00 93.25 119 ILE A C 1
ATOM 937 O O . ILE A 1 119 ? -2.015 -5.075 17.617 1.00 93.25 119 ILE A O 1
ATOM 941 N N . GLU A 1 120 ? -2.061 -3.947 19.549 1.00 92.62 120 GLU A N 1
ATOM 942 C CA . GLU A 1 120 ? -1.486 -2.719 18.999 1.00 92.62 120 GLU A CA 1
ATOM 943 C C . GLU A 1 120 ? -0.047 -2.917 18.515 1.00 92.62 120 GLU A C 1
ATOM 945 O O . GLU A 1 120 ? 0.319 -2.389 17.464 1.00 92.62 120 GLU A O 1
ATOM 950 N N . ALA A 1 121 ? 0.773 -3.668 19.253 1.00 93.44 121 ALA A N 1
ATOM 951 C CA . ALA A 1 121 ? 2.131 -4.009 18.849 1.00 93.44 121 ALA A CA 1
ATOM 952 C C . ALA A 1 121 ? 2.120 -4.826 17.551 1.00 93.44 121 ALA A C 1
ATOM 954 O O . ALA A 1 121 ? 2.825 -4.463 16.612 1.00 93.44 121 ALA A O 1
ATOM 955 N N . ALA A 1 122 ? 1.267 -5.852 17.452 1.00 93.88 122 ALA A N 1
ATOM 956 C CA . ALA A 1 122 ? 1.102 -6.645 16.235 1.00 93.88 122 ALA A CA 1
ATOM 957 C C . ALA A 1 122 ? 0.656 -5.788 15.034 1.00 93.88 122 ALA A C 1
ATOM 959 O O . ALA A 1 122 ? 1.242 -5.898 13.958 1.00 93.88 122 ALA A O 1
ATOM 960 N N . ALA A 1 123 ? -0.308 -4.880 15.224 1.00 93.06 123 ALA A N 1
ATOM 961 C CA . ALA A 1 123 ? -0.773 -3.970 14.176 1.00 93.06 123 ALA A CA 1
ATOM 962 C C . ALA A 1 123 ? 0.316 -2.975 13.724 1.00 93.06 123 ALA A C 1
ATOM 964 O O . ALA A 1 123 ? 0.465 -2.718 12.528 1.00 93.06 123 ALA A O 1
ATOM 965 N N . LYS A 1 124 ? 1.120 -2.442 14.655 1.00 94.19 124 LYS A N 1
ATOM 966 C CA . LYS A 1 124 ? 2.278 -1.577 14.348 1.00 94.19 124 LYS A CA 1
ATOM 967 C C . LYS A 1 124 ? 3.372 -2.352 13.597 1.00 94.19 124 LYS A C 1
ATOM 969 O O . LYS A 1 124 ? 3.995 -1.810 12.684 1.00 94.19 124 LYS A O 1
ATOM 974 N N . ASP A 1 125 ? 3.575 -3.627 13.931 1.00 93.38 125 ASP A N 1
ATOM 975 C CA . ASP A 1 125 ? 4.506 -4.526 13.241 1.00 93.38 125 ASP A CA 1
ATOM 976 C C . ASP A 1 125 ? 4.049 -4.868 11.812 1.00 93.38 125 ASP A C 1
ATOM 978 O O . ASP A 1 125 ? 4.862 -4.870 10.887 1.00 93.38 125 ASP A O 1
ATOM 982 N N . GLU A 1 126 ? 2.751 -5.108 11.609 1.00 91.75 126 GLU A N 1
ATOM 983 C CA . GLU A 1 126 ? 2.155 -5.337 10.288 1.00 91.75 126 GLU A CA 1
ATOM 984 C C . GLU A 1 126 ? 2.243 -4.084 9.403 1.00 91.75 126 GLU A C 1
ATOM 986 O O . GLU A 1 126 ? 2.707 -4.166 8.263 1.00 91.75 126 GLU A O 1
ATOM 991 N N . GLN A 1 127 ? 1.909 -2.906 9.945 1.00 93.12 127 GLN A N 1
ATOM 992 C CA . GLN A 1 127 ? 2.071 -1.625 9.248 1.00 93.12 127 GLN A CA 1
ATOM 993 C C . GLN A 1 127 ? 3.527 -1.374 8.832 1.00 93.12 127 GLN A C 1
ATOM 995 O O . GLN A 1 127 ? 3.772 -0.930 7.708 1.00 93.12 127 GLN A O 1
ATOM 1000 N N . ARG A 1 128 ? 4.502 -1.704 9.693 1.00 94.12 128 ARG A N 1
ATOM 1001 C CA . ARG A 1 128 ? 5.928 -1.592 9.352 1.00 94.12 128 ARG A CA 1
ATOM 1002 C C . ARG A 1 128 ? 6.302 -2.516 8.189 1.00 94.12 128 ARG A C 1
ATOM 1004 O O . ARG A 1 128 ? 6.900 -2.046 7.226 1.00 94.12 128 ARG A O 1
ATOM 1011 N N . ARG A 1 129 ? 5.885 -3.788 8.214 1.00 94.12 129 ARG A N 1
ATOM 1012 C CA . ARG A 1 129 ? 6.142 -4.750 7.119 1.00 94.12 129 ARG A CA 1
ATOM 1013 C C . ARG A 1 129 ? 5.506 -4.309 5.797 1.00 94.12 129 ARG A C 1
ATOM 1015 O O . ARG A 1 129 ? 6.136 -4.434 4.750 1.00 94.12 129 ARG A O 1
ATOM 1022 N N . ALA A 1 130 ? 4.292 -3.760 5.832 1.00 94.88 130 ALA A N 1
ATOM 1023 C CA . ALA A 1 130 ? 3.628 -3.218 4.646 1.00 94.88 130 ALA A CA 1
ATOM 1024 C C . ALA A 1 130 ? 4.374 -1.996 4.069 1.00 94.88 130 ALA A C 1
ATOM 1026 O O . ALA A 1 130 ? 4.535 -1.883 2.851 1.00 94.88 130 ALA A O 1
ATOM 1027 N N . ALA A 1 131 ? 4.886 -1.108 4.929 1.00 94.06 131 ALA A N 1
ATOM 1028 C CA . ALA A 1 131 ? 5.715 0.022 4.512 1.00 94.06 131 ALA A CA 1
ATOM 1029 C C . ALA A 1 131 ? 7.058 -0.434 3.906 1.00 94.06 131 ALA A C 1
ATOM 1031 O O . ALA A 1 131 ? 7.427 0.035 2.828 1.00 94.06 131 ALA A O 1
ATOM 1032 N N . GLU A 1 132 ? 7.743 -1.392 4.543 1.00 94.00 132 GLU A N 1
ATOM 1033 C CA . GLU A 1 132 ? 8.987 -2.002 4.050 1.00 94.00 132 GLU A CA 1
ATOM 1034 C C . GLU A 1 132 ? 8.797 -2.647 2.665 1.00 94.00 132 GLU A C 1
ATOM 1036 O O . GLU A 1 132 ? 9.604 -2.421 1.762 1.00 94.00 132 GLU A O 1
ATOM 1041 N N . GLN A 1 133 ? 7.711 -3.401 2.451 1.00 94.56 133 GLN A N 1
ATOM 1042 C CA . GLN A 1 133 ? 7.379 -3.986 1.143 1.00 94.56 133 GLN A CA 1
ATOM 1043 C C . GLN A 1 133 ? 7.150 -2.909 0.073 1.00 94.56 133 GLN A C 1
ATOM 1045 O O . GLN A 1 133 ? 7.689 -2.999 -1.033 1.00 94.56 133 GLN A O 1
ATOM 1050 N N . LEU A 1 134 ? 6.402 -1.854 0.404 1.00 92.56 134 LEU A N 1
ATOM 1051 C CA . LEU A 1 134 ? 6.097 -0.759 -0.518 1.00 92.56 134 LEU A CA 1
ATOM 1052 C C . LEU A 1 134 ? 7.344 0.083 -0.862 1.00 92.56 134 LEU A C 1
ATOM 1054 O O . LEU A 1 134 ? 7.464 0.587 -1.985 1.00 92.56 134 LEU A O 1
ATOM 1058 N N . GLU A 1 135 ? 8.306 0.210 0.055 1.00 92.38 135 GLU A N 1
ATOM 1059 C CA . GLU A 1 135 ? 9.620 0.795 -0.231 1.00 92.38 135 GLU A CA 1
ATOM 1060 C C . GLU A 1 135 ? 10.489 -0.128 -1.101 1.00 92.38 135 GLU A C 1
ATOM 1062 O O . GLU A 1 135 ? 11.064 0.331 -2.095 1.00 92.38 135 GLU A O 1
ATOM 1067 N N . GLN A 1 136 ? 10.532 -1.432 -0.806 1.00 93.69 136 GLN A N 1
ATOM 1068 C CA . GLN A 1 136 ? 11.229 -2.414 -1.643 1.00 93.69 136 GLN A CA 1
ATOM 1069 C C . GLN A 1 136 ? 10.690 -2.410 -3.079 1.00 93.69 136 GLN A C 1
ATOM 1071 O O . GLN A 1 136 ? 11.477 -2.406 -4.026 1.00 93.69 136 GLN A O 1
ATOM 1076 N N . GLU A 1 137 ? 9.373 -2.324 -3.273 1.00 91.06 137 GLU A N 1
ATOM 1077 C CA . GLU A 1 137 ? 8.772 -2.175 -4.599 1.00 91.06 137 GLU A CA 1
ATOM 1078 C C . GLU A 1 137 ? 9.213 -0.892 -5.314 1.00 91.06 137 GLU A C 1
ATOM 1080 O O . GLU A 1 137 ? 9.609 -0.947 -6.483 1.00 91.06 137 GLU A O 1
ATOM 1085 N N . LYS A 1 138 ? 9.189 0.265 -4.637 1.00 89.69 138 LYS A N 1
ATOM 1086 C CA . LYS A 1 138 ? 9.682 1.537 -5.200 1.00 89.69 138 LYS A CA 1
ATOM 1087 C C . LYS A 1 138 ? 11.151 1.424 -5.621 1.00 89.69 138 LYS A C 1
ATOM 1089 O O . LYS A 1 138 ? 11.506 1.829 -6.732 1.00 89.69 138 LYS A O 1
ATOM 1094 N N . SER A 1 139 ? 11.983 0.818 -4.773 1.00 90.69 139 SER A N 1
ATOM 1095 C CA . SER A 1 139 ? 13.401 0.560 -5.038 1.00 90.69 139 SER A CA 1
ATOM 1096 C C . SER A 1 139 ? 13.595 -0.356 -6.255 1.00 90.69 139 SER A C 1
ATOM 1098 O O . SER A 1 139 ? 14.312 0.001 -7.194 1.00 90.69 139 SER A O 1
ATOM 1100 N N . GLN A 1 140 ? 12.869 -1.478 -6.328 1.00 92.44 140 GLN A N 1
ATOM 1101 C CA . GLN A 1 140 ? 12.896 -2.389 -7.477 1.00 92.44 140 GLN A CA 1
ATOM 1102 C C . GLN A 1 140 ? 12.442 -1.712 -8.778 1.00 92.44 140 GLN A C 1
ATOM 1104 O O . GLN A 1 140 ? 13.064 -1.921 -9.821 1.00 92.44 140 GLN A O 1
ATOM 1109 N N . ARG A 1 141 ? 11.381 -0.892 -8.751 1.00 91.38 141 ARG A N 1
ATOM 1110 C CA . ARG A 1 141 ? 10.903 -0.142 -9.930 1.00 91.38 141 ARG A CA 1
ATOM 1111 C C . ARG A 1 141 ? 11.970 0.852 -10.411 1.00 91.38 141 ARG A C 1
ATOM 1113 O O . ARG A 1 141 ? 12.277 0.875 -11.603 1.00 91.38 141 ARG A O 1
ATOM 1120 N N . LYS A 1 142 ? 12.613 1.594 -9.497 1.00 92.38 142 LYS A N 1
ATOM 1121 C CA . LYS A 1 142 ? 13.735 2.505 -9.809 1.00 92.38 142 LYS A CA 1
ATOM 1122 C C . LYS A 1 142 ? 14.950 1.759 -10.379 1.00 92.38 142 LYS A C 1
ATOM 1124 O O . LYS A 1 142 ? 15.522 2.195 -11.378 1.00 92.38 142 LYS A O 1
ATOM 1129 N N . ALA A 1 143 ? 15.308 0.609 -9.806 1.00 93.56 143 ALA A N 1
ATOM 1130 C CA . ALA A 1 143 ? 16.396 -0.237 -10.298 1.00 93.56 143 ALA A CA 1
ATOM 1131 C C . ALA A 1 143 ? 16.113 -0.791 -11.707 1.00 93.56 143 ALA A C 1
ATOM 1133 O O . ALA A 1 143 ? 16.966 -0.687 -12.590 1.00 93.56 143 ALA A O 1
ATOM 1134 N N . LYS A 1 144 ? 14.897 -1.305 -11.955 1.00 93.69 144 LYS A N 1
ATOM 1135 C CA . LYS A 1 144 ? 14.464 -1.772 -13.284 1.00 93.69 144 LYS A CA 1
ATOM 1136 C C . LYS A 1 144 ? 14.552 -0.644 -14.322 1.00 93.69 144 LYS A C 1
ATOM 1138 O O . LYS A 1 144 ? 15.159 -0.851 -15.369 1.00 93.69 144 LYS A O 1
ATOM 1143 N N . ARG A 1 145 ? 14.057 0.563 -14.013 1.00 93.31 145 ARG A N 1
ATOM 1144 C CA . ARG A 1 145 ? 14.162 1.747 -14.895 1.00 93.31 145 ARG A CA 1
ATOM 1145 C C . ARG A 1 145 ? 15.613 2.097 -15.233 1.00 93.31 145 ARG A C 1
ATOM 1147 O O . ARG A 1 145 ? 15.938 2.218 -16.411 1.00 93.31 145 ARG A O 1
ATOM 1154 N N . LYS A 1 146 ? 16.509 2.134 -14.236 1.00 94.62 146 LYS A N 1
ATOM 1155 C CA . LYS A 1 146 ? 17.952 2.361 -14.454 1.00 94.62 146 LYS A CA 1
ATOM 1156 C C . LYS A 1 146 ? 18.559 1.342 -15.425 1.00 94.62 146 LYS A C 1
ATOM 1158 O O . LYS A 1 146 ? 19.342 1.712 -16.301 1.00 94.62 146 LYS A O 1
ATOM 1163 N N . ILE A 1 147 ? 18.196 0.065 -15.284 1.00 95.06 147 ILE A N 1
ATOM 1164 C CA . ILE A 1 147 ? 18.669 -1.018 -16.160 1.00 95.06 147 ILE A CA 1
ATOM 1165 C C . ILE A 1 147 ? 18.170 -0.819 -17.597 1.00 95.06 147 ILE A C 1
ATOM 1167 O O . ILE A 1 147 ? 18.955 -1.000 -18.527 1.00 95.06 147 ILE A O 1
ATOM 1171 N N . LEU A 1 148 ? 16.907 -0.429 -17.799 1.00 94.44 148 LEU A N 1
ATOM 1172 C CA . LEU A 1 148 ? 16.363 -0.193 -19.142 1.00 94.44 148 LEU A CA 1
ATOM 1173 C C . LEU A 1 148 ? 16.990 1.034 -19.814 1.00 94.44 148 LEU A C 1
ATOM 1175 O O . LEU A 1 148 ? 17.437 0.916 -20.951 1.00 94.44 148 LEU A O 1
ATOM 1179 N N . ALA A 1 149 ? 17.130 2.156 -19.101 1.00 94.44 149 ALA A N 1
ATOM 1180 C CA . ALA A 1 149 ? 17.831 3.341 -19.600 1.00 94.44 149 ALA A CA 1
ATOM 1181 C C . ALA A 1 149 ? 19.285 3.021 -20.002 1.00 94.44 149 ALA A C 1
ATOM 1183 O O . ALA A 1 149 ? 19.729 3.356 -21.100 1.00 94.44 149 ALA A O 1
ATOM 1184 N N . THR A 1 150 ? 20.010 2.281 -19.152 1.00 96.19 150 THR A N 1
ATOM 1185 C CA . THR A 1 150 ? 21.391 1.850 -19.436 1.00 96.19 150 THR A CA 1
ATOM 1186 C C . THR A 1 150 ? 21.460 0.955 -20.678 1.00 96.19 150 THR A C 1
ATOM 1188 O O . THR A 1 150 ? 22.331 1.147 -21.525 1.00 96.19 150 THR A O 1
ATOM 1191 N N . LYS A 1 151 ? 20.528 0.004 -20.833 1.00 95.31 151 LYS A N 1
ATOM 1192 C CA . LYS A 1 151 ? 20.472 -0.879 -22.009 1.00 95.31 151 LYS A CA 1
ATOM 1193 C C . LYS A 1 151 ? 20.084 -0.134 -23.285 1.00 95.31 151 LYS A C 1
ATOM 1195 O O . LYS A 1 151 ? 20.699 -0.368 -24.319 1.00 95.31 151 LYS A O 1
ATOM 1200 N N . ALA A 1 152 ? 19.123 0.785 -23.229 1.00 95.31 152 ALA A N 1
ATOM 1201 C CA . ALA A 1 152 ? 18.764 1.619 -24.373 1.00 95.31 152 ALA A CA 1
ATOM 1202 C C . ALA A 1 152 ? 19.953 2.484 -24.822 1.00 95.31 152 ALA A C 1
ATOM 1204 O O . ALA A 1 152 ? 20.252 2.540 -26.014 1.00 95.31 152 ALA A O 1
ATOM 1205 N N . LYS A 1 153 ? 20.719 3.042 -23.873 1.00 95.69 153 LYS A N 1
ATOM 1206 C CA . LYS A 1 153 ? 21.963 3.763 -24.172 1.00 95.69 153 LYS A CA 1
ATOM 1207 C C . LYS A 1 153 ? 23.055 2.862 -24.768 1.00 95.69 153 LYS A C 1
ATOM 1209 O O . LYS A 1 153 ? 23.796 3.302 -25.642 1.00 95.69 153 LYS A O 1
ATOM 1214 N N . GLN A 1 154 ? 23.138 1.592 -24.366 1.00 96.00 154 GLN A N 1
ATOM 1215 C CA . GLN A 1 154 ? 24.026 0.612 -25.011 1.00 96.00 154 GLN A CA 1
ATOM 1216 C C . GLN A 1 154 ? 23.619 0.324 -26.468 1.00 96.00 154 GLN A C 1
ATOM 1218 O O . GLN A 1 154 ? 24.499 0.227 -27.320 1.00 96.00 154 GLN A O 1
ATOM 1223 N N . VAL A 1 155 ? 22.317 0.243 -26.781 1.00 95.06 155 VAL A N 1
ATOM 1224 C CA . VAL A 1 155 ? 21.836 0.097 -28.171 1.00 95.06 155 VAL A CA 1
ATOM 1225 C C . VAL A 1 155 ? 22.100 1.369 -28.984 1.00 95.06 155 VAL A C 1
ATOM 1227 O O . VAL A 1 155 ? 22.592 1.267 -30.105 1.00 95.06 155 VAL A O 1
ATOM 1230 N N . GLU A 1 156 ? 21.847 2.556 -28.423 1.00 95.38 156 GLU A N 1
ATOM 1231 C CA . GLU A 1 156 ? 22.174 3.840 -29.064 1.00 95.38 156 GLU A CA 1
ATOM 1232 C C . GLU A 1 156 ? 23.664 3.909 -29.424 1.00 95.38 156 GLU A C 1
ATOM 1234 O O . GLU A 1 156 ? 24.005 4.154 -30.580 1.00 95.38 156 GLU A O 1
ATOM 1239 N N . ASN A 1 157 ? 24.548 3.619 -28.463 1.00 94.94 157 ASN A N 1
ATOM 1240 C CA . ASN A 1 157 ? 25.994 3.629 -28.672 1.00 94.94 157 ASN A CA 1
ATOM 1241 C C . ASN A 1 157 ? 26.440 2.568 -29.701 1.00 94.94 157 ASN A C 1
ATOM 1243 O O . ASN A 1 157 ? 27.308 2.854 -30.520 1.00 94.94 157 ASN A O 1
ATOM 1247 N N . PHE A 1 158 ? 25.843 1.367 -29.700 1.00 93.12 158 PHE A N 1
ATOM 1248 C CA . PHE A 1 158 ? 26.134 0.316 -30.688 1.00 93.12 158 PHE A CA 1
ATOM 1249 C C . PHE A 1 158 ? 25.785 0.755 -32.117 1.00 93.12 158 PHE A C 1
ATOM 1251 O O . PHE A 1 158 ? 26.605 0.601 -33.023 1.00 93.12 158 PHE A O 1
ATOM 1258 N N . ILE A 1 159 ? 24.593 1.329 -32.318 1.00 91.50 159 ILE A N 1
ATOM 1259 C CA . ILE A 1 159 ? 24.164 1.819 -33.635 1.00 91.50 159 ILE A CA 1
ATOM 1260 C C . ILE A 1 159 ? 25.014 3.025 -34.049 1.00 91.50 159 ILE A C 1
ATOM 1262 O O . ILE A 1 159 ? 25.471 3.063 -35.187 1.00 91.50 159 ILE A O 1
ATOM 1266 N N . GLN A 1 160 ? 25.312 3.950 -33.129 1.00 91.56 160 GLN A N 1
ATOM 1267 C CA . GLN A 1 160 ? 26.187 5.096 -33.396 1.00 91.56 160 GLN A CA 1
ATOM 1268 C C . GLN A 1 160 ? 27.603 4.667 -33.804 1.00 91.56 160 GLN A C 1
ATOM 1270 O O . GLN A 1 160 ? 28.188 5.255 -34.712 1.00 91.56 160 GLN A O 1
ATOM 1275 N N . GLN A 1 161 ? 28.170 3.657 -33.139 1.00 90.25 161 GLN A N 1
ATOM 1276 C CA . GLN A 1 161 ? 29.482 3.127 -33.489 1.00 90.25 161 GLN A CA 1
ATOM 1277 C C . GLN A 1 161 ? 29.441 2.481 -34.879 1.00 90.25 161 GLN A C 1
ATOM 1279 O O . GLN A 1 161 ? 30.175 2.908 -35.765 1.00 90.25 161 GLN A O 1
ATOM 1284 N N . ARG A 1 162 ? 28.518 1.540 -35.124 1.00 86.69 162 ARG A N 1
ATOM 1285 C CA . ARG A 1 162 ? 28.402 0.884 -36.438 1.00 86.69 162 ARG A CA 1
ATOM 1286 C C . ARG A 1 162 ? 28.010 1.837 -37.574 1.00 86.69 162 ARG A C 1
ATOM 1288 O O . ARG A 1 162 ? 28.356 1.560 -38.712 1.00 86.69 162 ARG A O 1
ATOM 1295 N N . SER A 1 163 ? 27.346 2.965 -37.309 1.00 86.00 163 SER A N 1
ATOM 1296 C CA . SER A 1 163 ? 27.114 3.991 -38.336 1.00 86.00 163 SER A CA 1
ATOM 1297 C C . SER A 1 163 ? 28.356 4.838 -38.640 1.00 86.00 163 SER A C 1
ATOM 1299 O O . SER A 1 163 ? 28.425 5.435 -39.708 1.00 86.00 163 SER A O 1
ATOM 1301 N N . ARG A 1 164 ? 29.322 4.927 -37.715 1.00 85.44 164 ARG A N 1
ATOM 1302 C CA . ARG A 1 164 ? 30.593 5.652 -37.909 1.00 85.44 164 ARG A CA 1
ATOM 1303 C C . ARG A 1 164 ? 31.666 4.769 -38.538 1.00 85.44 164 ARG A C 1
ATOM 1305 O O . ARG A 1 164 ? 32.403 5.248 -39.393 1.00 85.44 164 ARG A O 1
ATOM 1312 N N . ASP A 1 165 ? 31.695 3.494 -38.164 1.00 81.25 165 ASP A N 1
ATOM 1313 C CA . ASP A 1 165 ? 32.578 2.461 -38.710 1.00 81.25 165 ASP A CA 1
ATOM 1314 C C . ASP A 1 165 ? 32.050 1.997 -40.090 1.00 81.25 165 ASP A C 1
ATOM 1316 O O . ASP A 1 165 ? 31.647 0.850 -40.282 1.00 81.25 165 ASP A O 1
ATOM 1320 N N . ALA A 1 166 ? 31.967 2.932 -41.045 1.00 68.06 166 ALA A N 1
ATOM 1321 C CA . ALA A 1 166 ? 31.371 2.717 -42.367 1.00 68.06 166 ALA A CA 1
ATOM 1322 C C . ALA A 1 166 ? 32.229 1.833 -43.294 1.00 68.06 166 ALA A C 1
ATOM 1324 O O . ALA A 1 166 ? 31.699 1.226 -44.229 1.00 68.06 166 ALA A O 1
ATOM 1325 N N . ASP A 1 167 ? 33.534 1.740 -43.029 1.00 66.00 167 ASP A N 1
ATOM 1326 C CA . ASP A 1 167 ? 34.486 0.951 -43.810 1.00 66.00 167 ASP A CA 1
ATOM 1327 C C . ASP A 1 167 ? 34.144 -0.548 -43.759 1.00 66.00 167 ASP A C 1
ATOM 1329 O O . ASP A 1 167 ? 34.326 -1.230 -42.752 1.00 66.00 167 ASP A O 1
ATOM 1333 N N . GLY A 1 168 ? 33.630 -1.065 -44.880 1.00 68.31 168 GLY A N 1
ATOM 1334 C CA . GLY A 1 168 ? 33.190 -2.456 -45.036 1.00 68.31 168 GLY A CA 1
ATOM 1335 C C . GLY A 1 168 ? 31.671 -2.670 -44.980 1.00 68.31 168 GLY A C 1
ATOM 1336 O O . GLY A 1 168 ? 31.207 -3.769 -45.293 1.00 68.31 168 GLY A O 1
ATOM 1337 N N . LEU A 1 169 ? 30.873 -1.648 -44.652 1.00 77.19 169 LEU A N 1
ATOM 1338 C CA . LEU A 1 169 ? 29.410 -1.731 -44.709 1.00 77.19 169 LEU A CA 1
ATOM 1339 C C . LEU A 1 169 ? 28.876 -1.439 -46.119 1.00 77.19 169 LEU A C 1
ATOM 1341 O O . LEU A 1 169 ? 29.382 -0.592 -46.852 1.00 77.19 169 LEU A O 1
ATOM 1345 N N . ARG A 1 170 ? 27.793 -2.125 -46.507 1.00 82.50 170 ARG A N 1
ATOM 1346 C CA . ARG A 1 170 ? 27.086 -1.825 -47.765 1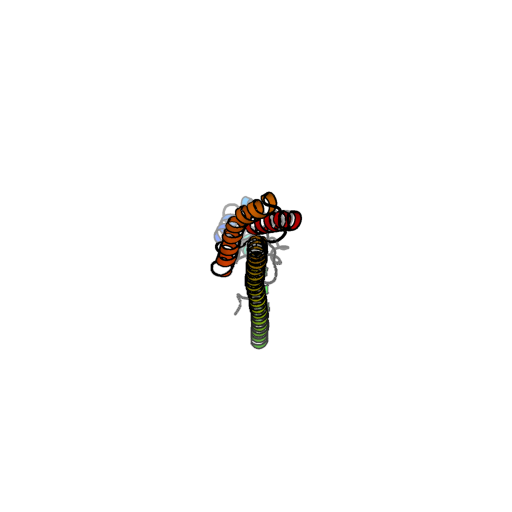.00 82.50 170 ARG A CA 1
ATOM 1347 C C . ARG A 1 170 ? 26.334 -0.490 -47.617 1.00 82.50 170 ARG A C 1
ATOM 1349 O O . ARG A 1 170 ? 25.701 -0.306 -46.577 1.00 82.50 170 ARG A O 1
ATOM 1356 N N . PRO A 1 171 ? 26.271 0.389 -48.637 1.00 82.25 171 PRO A N 1
ATOM 1357 C CA . PRO A 1 171 ? 25.605 1.693 -48.515 1.00 82.25 171 PRO A CA 1
ATOM 1358 C C . PRO A 1 171 ? 24.160 1.635 -47.990 1.00 82.25 171 PRO A C 1
ATOM 1360 O O . PRO A 1 171 ? 23.787 2.421 -47.127 1.00 82.25 171 PRO A O 1
ATOM 1363 N N . GLY A 1 172 ? 23.360 0.650 -48.422 1.00 83.25 172 GLY A N 1
ATOM 1364 C CA . GLY A 1 172 ? 21.994 0.461 -47.911 1.00 83.25 172 GLY A CA 1
ATOM 1365 C C . GLY A 1 172 ? 21.920 0.087 -46.421 1.00 83.25 172 GLY A C 1
ATOM 1366 O O . GLY A 1 172 ? 20.996 0.509 -45.735 1.00 83.25 172 GLY A O 1
ATOM 1367 N N . VAL A 1 173 ? 22.911 -0.647 -45.901 1.00 84.06 173 VAL A N 1
ATOM 1368 C CA . VAL A 1 173 ? 23.029 -0.969 -44.466 1.00 84.06 173 VAL A CA 1
ATOM 1369 C C . VAL A 1 173 ? 23.427 0.272 -43.670 1.00 84.06 173 VAL A C 1
ATOM 1371 O O . VAL A 1 173 ? 22.828 0.557 -42.637 1.00 84.06 173 VAL A O 1
ATOM 1374 N N . HIS A 1 174 ? 24.412 1.026 -44.162 1.00 86.50 174 HIS A N 1
ATOM 1375 C CA . HIS A 1 174 ? 24.861 2.266 -43.531 1.00 86.50 174 HIS A CA 1
ATOM 1376 C C . HIS A 1 174 ? 23.711 3.283 -43.421 1.00 86.50 174 HIS A C 1
ATOM 1378 O O . HIS A 1 174 ? 23.439 3.783 -42.330 1.00 86.50 174 HIS A O 1
ATOM 1384 N N . ASN A 1 175 ? 22.957 3.493 -44.506 1.00 87.56 175 ASN A N 1
ATOM 1385 C CA . ASN A 1 175 ? 21.774 4.357 -44.507 1.00 87.56 175 ASN A CA 1
ATOM 1386 C C . ASN A 1 175 ? 20.707 3.880 -43.504 1.00 87.56 175 ASN A C 1
ATOM 1388 O O . ASN A 1 175 ? 20.199 4.685 -42.729 1.00 87.56 175 ASN A O 1
ATOM 1392 N N . GLN A 1 176 ? 20.425 2.574 -43.441 1.00 87.75 176 GLN A N 1
ATOM 1393 C CA . GLN A 1 176 ? 19.471 2.023 -42.473 1.00 87.75 176 GLN A CA 1
ATOM 1394 C C . GLN A 1 176 ? 19.913 2.258 -41.014 1.00 87.75 176 GLN A C 1
ATOM 1396 O O . GLN A 1 176 ? 19.086 2.567 -40.158 1.00 87.75 176 GLN A O 1
ATOM 1401 N N . LEU A 1 177 ? 21.211 2.158 -40.705 1.00 89.12 177 LEU A N 1
ATOM 1402 C CA . LEU A 1 177 ? 21.727 2.478 -39.367 1.00 89.12 177 LEU A CA 1
ATOM 1403 C C . LEU A 1 177 ? 21.588 3.977 -39.041 1.00 89.12 177 LEU A C 1
ATOM 1405 O O . LEU A 1 177 ? 21.248 4.318 -37.906 1.00 89.12 177 LEU A O 1
ATOM 1409 N N . LEU A 1 178 ? 21.774 4.862 -40.028 1.00 89.62 178 LEU A N 1
ATOM 1410 C CA . LEU A 1 178 ? 21.539 6.304 -39.879 1.00 89.62 178 LEU A CA 1
ATOM 1411 C C . LEU A 1 178 ? 20.055 6.650 -39.659 1.00 89.62 178 LEU A C 1
ATOM 1413 O O . LEU A 1 178 ? 19.768 7.563 -38.890 1.00 89.62 178 LEU A O 1
ATOM 1417 N N . GLU A 1 179 ? 19.113 5.916 -40.257 1.00 91.31 179 GLU A N 1
ATOM 1418 C CA . GLU A 1 179 ? 17.669 6.070 -39.998 1.00 91.31 179 GLU A CA 1
ATOM 1419 C C . GLU A 1 179 ? 17.261 5.569 -38.600 1.00 91.31 179 GLU A C 1
ATOM 1421 O O . GLU A 1 179 ? 16.399 6.154 -37.936 1.00 91.31 179 GLU A O 1
ATOM 1426 N N . LEU A 1 180 ? 17.887 4.488 -38.123 1.00 91.69 180 LEU A N 1
ATOM 1427 C CA . LEU A 1 180 ? 17.601 3.902 -36.811 1.00 91.69 180 LEU A CA 1
ATOM 1428 C C . LEU A 1 180 ? 18.208 4.706 -35.647 1.00 91.69 180 LEU A C 1
ATOM 1430 O O . LEU A 1 180 ? 17.613 4.742 -34.566 1.00 91.69 180 LEU A O 1
ATOM 1434 N N . TYR A 1 181 ? 19.352 5.372 -35.846 1.00 92.50 181 TYR A N 1
ATOM 1435 C CA . TYR A 1 181 ? 20.065 6.093 -34.783 1.00 92.50 181 TYR A CA 1
ATOM 1436 C C . TYR A 1 181 ? 19.239 7.215 -34.104 1.00 92.50 181 TYR A C 1
ATOM 1438 O O . TYR A 1 181 ? 19.129 7.191 -32.874 1.00 92.50 181 TYR A O 1
ATOM 1446 N N . PRO A 1 182 ? 18.587 8.158 -34.822 1.00 93.25 182 PRO A N 1
ATOM 1447 C CA . PRO A 1 182 ? 17.731 9.172 -34.201 1.00 93.25 182 PRO A CA 1
ATOM 1448 C C . PRO A 1 182 ? 16.572 8.571 -33.399 1.00 93.25 182 PRO A C 1
ATOM 1450 O O . PRO A 1 182 ? 16.235 9.082 -32.330 1.00 93.25 182 PRO A O 1
ATOM 1453 N N . ARG A 1 183 ? 15.995 7.460 -33.883 1.00 92.94 183 ARG A N 1
ATOM 1454 C CA . ARG A 1 183 ? 14.874 6.768 -33.229 1.00 92.94 183 ARG A CA 1
ATOM 1455 C C . ARG A 1 183 ? 15.298 6.149 -31.899 1.00 92.94 183 ARG A C 1
ATOM 1457 O O . ARG A 1 183 ? 14.673 6.433 -30.880 1.00 92.94 183 ARG A O 1
ATOM 1464 N N . VAL A 1 184 ? 16.384 5.368 -31.875 1.00 93.88 184 VAL A N 1
ATOM 1465 C CA . VAL A 1 184 ? 16.882 4.792 -30.611 1.00 93.88 184 VAL A CA 1
ATOM 1466 C C . VAL A 1 184 ? 17.377 5.869 -29.648 1.00 93.88 184 VAL A C 1
ATOM 1468 O O . VAL A 1 184 ? 17.148 5.741 -28.452 1.00 93.88 184 VAL A O 1
ATOM 1471 N N . ARG A 1 185 ? 17.981 6.959 -30.140 1.00 93.94 185 ARG A N 1
ATOM 1472 C CA . ARG A 1 185 ? 18.408 8.083 -29.294 1.00 93.94 185 ARG A CA 1
ATOM 1473 C C . ARG A 1 185 ? 17.223 8.764 -28.604 1.00 93.94 185 ARG A C 1
ATOM 1475 O O . ARG A 1 185 ? 17.316 9.070 -27.420 1.00 93.94 185 ARG A O 1
ATOM 1482 N N . GLY A 1 186 ? 16.104 8.954 -29.308 1.00 93.19 186 GLY A N 1
ATOM 1483 C CA . GLY A 1 186 ? 14.861 9.455 -28.711 1.00 93.19 186 GLY A CA 1
ATOM 1484 C C . GLY A 1 186 ? 14.332 8.539 -27.603 1.00 93.19 186 GLY A C 1
ATOM 1485 O O . GLY A 1 186 ? 14.063 9.002 -26.498 1.00 93.19 186 GLY A O 1
ATOM 1486 N N . LEU A 1 187 ? 14.267 7.230 -27.863 1.00 93.50 187 LEU A N 1
ATOM 1487 C CA . LEU A 1 187 ? 13.784 6.235 -26.895 1.00 93.50 187 LEU A CA 1
ATOM 1488 C C . LEU A 1 187 ? 14.737 6.043 -25.700 1.00 93.50 187 LEU A C 1
ATOM 1490 O O . LEU A 1 187 ? 14.288 5.857 -24.573 1.00 93.50 187 LEU A O 1
ATOM 1494 N N . ALA A 1 188 ? 16.053 6.129 -25.913 1.00 93.88 188 ALA A N 1
ATOM 1495 C CA . ALA A 1 188 ? 17.045 6.079 -24.842 1.00 93.88 188 ALA A CA 1
ATOM 1496 C C . ALA A 1 188 ? 16.933 7.293 -23.907 1.00 93.88 188 ALA A C 1
ATOM 1498 O O . ALA A 1 188 ? 17.025 7.128 -22.691 1.00 93.88 188 ALA A O 1
ATOM 1499 N N . LEU A 1 189 ? 16.665 8.484 -24.456 1.00 93.69 189 LEU A N 1
ATOM 1500 C CA . LEU A 1 189 ? 16.358 9.682 -23.671 1.00 93.69 189 LEU A CA 1
ATOM 1501 C C . LEU A 1 189 ? 15.011 9.556 -22.941 1.00 93.69 189 LEU A C 1
ATOM 1503 O O . LEU A 1 189 ? 14.949 9.872 -21.759 1.00 93.69 189 LEU A O 1
ATOM 1507 N N . ALA A 1 190 ? 13.962 9.030 -23.580 1.00 91.69 190 ALA A N 1
ATOM 1508 C CA . ALA A 1 190 ? 12.668 8.796 -22.929 1.00 91.69 190 ALA A CA 1
ATOM 1509 C C . ALA A 1 190 ? 12.783 7.825 -21.736 1.00 91.69 190 ALA A C 1
ATOM 1511 O O . ALA A 1 190 ? 12.336 8.135 -20.631 1.00 91.69 190 ALA A O 1
ATOM 1512 N N . LEU A 1 191 ? 13.472 6.693 -21.914 1.00 92.75 191 LEU A N 1
ATOM 1513 C CA . LEU A 1 191 ? 13.716 5.713 -20.850 1.00 92.75 191 LEU A CA 1
ATOM 1514 C C . LEU A 1 191 ? 14.643 6.246 -19.741 1.00 92.75 191 LEU A C 1
ATOM 1516 O O . LEU A 1 191 ? 14.503 5.833 -18.588 1.00 92.75 191 LEU A O 1
ATOM 1520 N N . TYR A 1 192 ? 15.566 7.161 -20.060 1.00 92.75 192 TYR A N 1
ATOM 1521 C CA . TYR A 1 192 ? 16.387 7.868 -19.070 1.00 92.75 192 TYR A CA 1
ATOM 1522 C C . TYR A 1 192 ? 15.560 8.881 -18.266 1.00 92.75 192 TYR A C 1
ATOM 1524 O O . TYR A 1 192 ? 15.606 8.866 -17.036 1.00 92.75 192 TYR A O 1
ATOM 1532 N N . ASN A 1 193 ? 14.717 9.670 -18.937 1.00 91.94 193 ASN A N 1
ATOM 1533 C CA . ASN A 1 193 ? 13.781 10.585 -18.288 1.00 91.94 193 ASN A CA 1
ATOM 1534 C C . ASN A 1 193 ? 12.843 9.818 -17.345 1.00 91.94 193 ASN A C 1
ATOM 1536 O O . ASN A 1 193 ? 12.751 10.185 -16.183 1.00 91.94 193 ASN A O 1
ATOM 1540 N N . GLN A 1 194 ? 12.269 8.681 -17.762 1.00 89.06 194 GLN A N 1
ATOM 1541 C CA . GLN A 1 194 ? 11.457 7.826 -16.878 1.00 89.06 194 GLN A CA 1
ATOM 1542 C C . GLN A 1 194 ? 12.229 7.253 -15.672 1.00 89.06 194 GLN A C 1
ATOM 1544 O O . GLN A 1 194 ? 11.609 6.808 -14.706 1.00 89.06 194 GLN A O 1
ATOM 1549 N N . PHE A 1 195 ? 13.567 7.217 -15.691 1.00 91.94 195 PHE A N 1
ATOM 1550 C CA . PHE A 1 195 ? 14.377 6.818 -14.534 1.00 91.94 195 PHE A CA 1
ATOM 1551 C C . PHE A 1 195 ? 14.573 7.963 -13.523 1.00 91.94 195 PHE A C 1
ATOM 1553 O O . PHE A 1 195 ? 14.494 7.708 -12.316 1.00 91.94 195 PHE A O 1
ATOM 1560 N N . GLU A 1 196 ? 14.808 9.193 -13.985 1.00 89.75 196 GLU A N 1
ATOM 1561 C CA . GLU A 1 196 ? 14.998 10.368 -13.115 1.00 89.75 196 GLU A CA 1
ATOM 1562 C C . GLU A 1 196 ? 13.664 10.987 -12.662 1.00 89.75 196 GLU A C 1
ATOM 1564 O O . GLU A 1 196 ? 13.498 11.354 -11.495 1.00 89.75 196 GLU A O 1
ATOM 1569 N N . HIS A 1 197 ? 12.697 11.041 -13.575 1.00 89.38 197 HIS A N 1
ATOM 1570 C CA . HIS A 1 197 ? 11.379 11.660 -13.457 1.00 89.38 197 HIS A CA 1
ATOM 1571 C C . HIS A 1 197 ? 10.303 10.674 -13.962 1.00 89.38 197 HIS A C 1
ATOM 1573 O O . HIS A 1 197 ? 9.898 10.722 -15.120 1.00 89.38 197 HIS A O 1
ATOM 1579 N N . PRO A 1 198 ? 9.883 9.707 -13.125 1.00 85.62 198 PRO A N 1
ATOM 1580 C CA . PRO A 1 198 ? 8.918 8.690 -13.528 1.00 85.62 198 PRO A CA 1
ATOM 1581 C C . PRO A 1 198 ? 7.473 9.205 -13.519 1.00 85.62 198 PRO A C 1
ATOM 1583 O O . PRO A 1 198 ? 6.904 9.421 -12.449 1.00 85.62 198 PRO A O 1
ATOM 1586 N N . ASP A 1 199 ? 6.850 9.287 -14.693 1.00 83.25 199 ASP A N 1
ATOM 1587 C CA . ASP A 1 199 ? 5.473 9.790 -14.849 1.00 83.25 199 ASP A CA 1
ATOM 1588 C C . ASP A 1 199 ? 4.395 8.734 -14.545 1.00 83.25 199 ASP A C 1
ATOM 1590 O O . ASP A 1 199 ? 3.219 9.053 -14.373 1.00 83.25 199 ASP A O 1
ATOM 1594 N N . SER A 1 200 ? 4.776 7.454 -14.490 1.00 80.38 200 SER A N 1
ATOM 1595 C CA . SER A 1 200 ? 3.856 6.327 -14.303 1.00 80.38 200 SER A CA 1
ATOM 1596 C C . SER A 1 200 ? 4.346 5.322 -13.254 1.00 80.38 200 SER A C 1
ATOM 1598 O O . SER A 1 200 ? 5.431 5.439 -12.674 1.00 80.38 200 SER A O 1
ATOM 1600 N N . THR A 1 201 ? 3.554 4.278 -13.007 1.00 76.75 201 THR A N 1
ATOM 1601 C CA . THR A 1 201 ? 3.950 3.092 -12.228 1.00 76.75 201 THR A CA 1
ATOM 1602 C C . THR A 1 201 ? 4.586 1.987 -13.077 1.00 76.75 201 THR A C 1
ATOM 1604 O O . THR A 1 201 ? 5.189 1.076 -12.502 1.00 76.75 201 THR A O 1
ATOM 1607 N N . GLU A 1 202 ? 4.482 2.074 -14.406 1.00 82.12 202 GLU A N 1
ATOM 1608 C CA . GLU A 1 202 ? 4.960 1.083 -15.376 1.00 82.12 202 GLU A CA 1
ATOM 1609 C C . GLU A 1 202 ? 6.484 1.171 -15.581 1.00 82.12 202 GLU A C 1
ATOM 1611 O O . GLU A 1 202 ? 7.132 2.160 -15.220 1.00 82.12 202 GLU A O 1
ATOM 1616 N N . VAL A 1 203 ? 7.101 0.121 -16.128 1.00 82.12 203 VAL A N 1
ATOM 1617 C CA . VAL A 1 203 ? 8.543 0.092 -16.402 1.00 82.12 203 VAL A CA 1
ATOM 1618 C C . VAL A 1 203 ? 8.825 -0.555 -17.754 1.00 82.12 203 VAL A C 1
ATOM 1620 O O . VAL A 1 203 ? 8.623 -1.754 -17.929 1.00 82.12 203 VAL A O 1
ATOM 1623 N N . GLY A 1 204 ? 9.366 0.235 -18.681 1.00 72.50 204 GLY A N 1
ATOM 1624 C CA . GLY A 1 204 ? 9.750 -0.198 -20.024 1.00 72.50 204 GLY A CA 1
ATOM 1625 C C . GLY A 1 204 ? 8.668 0.071 -21.056 1.00 72.50 204 GLY A C 1
ATOM 1626 O O . GLY A 1 204 ? 8.915 0.858 -21.965 1.00 72.50 204 GLY A O 1
ATOM 1627 N N . GLY A 1 205 ? 7.499 -0.553 -20.887 1.00 86.62 205 GLY A N 1
ATOM 1628 C CA . GLY A 1 205 ? 6.350 -0.406 -21.782 1.00 86.62 205 GLY A CA 1
ATOM 1629 C C . GLY A 1 205 ? 6.720 -0.518 -23.263 1.00 86.62 205 GLY A C 1
ATOM 1630 O O . GLY A 1 205 ? 7.665 -1.225 -23.631 1.00 86.62 205 GLY A O 1
ATOM 1631 N N . LYS A 1 206 ? 6.009 0.242 -24.103 1.00 89.44 206 LYS A N 1
ATOM 1632 C CA . LYS A 1 206 ? 6.270 0.285 -25.545 1.00 89.44 206 LYS A CA 1
ATOM 1633 C C . LYS A 1 206 ? 7.684 0.774 -25.882 1.00 89.44 206 LYS A C 1
ATOM 1635 O O . LYS A 1 206 ? 8.320 0.190 -26.750 1.00 89.44 206 LYS A O 1
ATOM 1640 N N . ASP A 1 207 ? 8.207 1.793 -25.199 1.00 89.81 207 ASP A N 1
ATOM 1641 C CA . ASP A 1 207 ? 9.517 2.376 -25.535 1.00 89.81 207 ASP A CA 1
ATOM 1642 C C . ASP A 1 207 ? 10.648 1.338 -25.475 1.00 89.81 207 ASP A C 1
ATOM 1644 O O . ASP A 1 207 ? 11.567 1.340 -26.296 1.00 89.81 207 ASP A O 1
ATOM 1648 N N . TRP A 1 208 ? 10.574 0.407 -24.519 1.00 93.88 208 TRP A N 1
ATOM 1649 C CA . TRP A 1 208 ? 11.523 -0.700 -24.414 1.00 93.88 208 TRP A CA 1
ATOM 1650 C C . TRP A 1 208 ? 11.296 -1.799 -25.466 1.00 93.88 208 TRP A C 1
ATOM 1652 O O . TRP A 1 208 ? 12.259 -2.452 -25.881 1.00 93.88 208 TRP A O 1
ATOM 1662 N N . ASP A 1 209 ? 10.060 -2.003 -25.921 1.00 94.75 209 ASP A N 1
ATOM 1663 C CA . ASP A 1 209 ? 9.748 -2.892 -27.044 1.00 94.75 209 ASP A CA 1
ATOM 1664 C C . ASP A 1 209 ? 10.298 -2.329 -28.364 1.00 94.75 209 ASP A C 1
ATOM 1666 O O . ASP A 1 209 ? 11.084 -3.012 -29.027 1.00 94.75 209 ASP A O 1
ATOM 1670 N N . ASP A 1 210 ? 10.037 -1.054 -28.663 1.00 92.81 210 ASP A N 1
ATOM 1671 C CA . ASP A 1 210 ? 10.574 -0.343 -29.829 1.00 92.81 210 ASP A CA 1
ATOM 1672 C C . ASP A 1 210 ? 12.126 -0.346 -29.831 1.00 92.81 210 ASP A C 1
ATOM 1674 O O . ASP A 1 210 ? 12.750 -0.566 -30.874 1.00 92.81 210 ASP A O 1
ATOM 1678 N N . VAL A 1 211 ? 12.788 -0.194 -28.670 1.00 93.44 211 VAL A N 1
ATOM 1679 C CA . VAL A 1 211 ? 14.261 -0.328 -28.545 1.00 93.44 211 VAL A CA 1
ATOM 1680 C C . VAL A 1 211 ? 14.750 -1.744 -28.874 1.00 93.44 211 VAL A C 1
ATOM 1682 O O . VAL A 1 211 ? 15.777 -1.895 -29.545 1.00 93.44 211 VAL A O 1
ATOM 1685 N N . LYS A 1 212 ? 14.043 -2.792 -28.430 1.00 94.75 212 LYS A N 1
ATOM 1686 C CA . LYS A 1 212 ? 14.400 -4.185 -28.755 1.00 94.75 212 LYS A CA 1
ATOM 1687 C C . LYS A 1 212 ? 14.206 -4.480 -30.240 1.00 94.75 212 LYS A C 1
ATOM 1689 O O . LYS A 1 212 ? 15.054 -5.159 -30.820 1.00 94.75 212 LYS A O 1
ATOM 1694 N N . GLU A 1 213 ? 13.154 -3.951 -30.867 1.00 94.81 213 GLU A N 1
ATOM 1695 C CA . GLU A 1 213 ? 12.965 -4.064 -32.315 1.00 94.81 213 GLU A CA 1
ATOM 1696 C C . GLU A 1 213 ? 14.083 -3.370 -33.092 1.00 94.81 213 GLU A C 1
ATOM 1698 O O . GLU A 1 213 ? 14.668 -3.982 -33.987 1.00 94.81 213 GLU A O 1
ATOM 1703 N N . ILE A 1 214 ? 14.435 -2.132 -32.729 1.00 91.69 214 ILE A N 1
ATOM 1704 C CA . ILE A 1 214 ? 15.518 -1.382 -33.381 1.00 91.69 214 ILE A CA 1
ATOM 1705 C C . ILE A 1 214 ? 16.863 -2.109 -33.220 1.00 91.69 214 ILE A C 1
ATOM 1707 O O . ILE A 1 214 ? 17.599 -2.245 -34.199 1.00 91.69 214 ILE A O 1
ATOM 1711 N N . TYR A 1 215 ? 17.165 -2.665 -32.039 1.00 93.38 215 TYR A N 1
ATOM 1712 C CA . TYR A 1 215 ? 18.350 -3.513 -31.854 1.00 93.38 215 TYR A CA 1
ATOM 1713 C C . TYR A 1 215 ? 18.309 -4.771 -32.736 1.00 93.38 215 TYR A C 1
ATOM 1715 O O . TYR A 1 215 ? 19.304 -5.106 -33.378 1.00 93.38 215 TYR A O 1
ATOM 1723 N N . ALA A 1 216 ? 17.165 -5.456 -32.812 1.00 93.69 216 ALA A N 1
ATOM 1724 C CA . ALA A 1 216 ? 16.997 -6.649 -33.639 1.00 93.69 216 ALA A CA 1
ATOM 1725 C C . ALA A 1 216 ? 17.030 -6.348 -35.149 1.00 93.69 216 ALA A C 1
ATOM 1727 O O . ALA A 1 216 ? 17.366 -7.230 -35.937 1.00 93.69 216 ALA A O 1
ATOM 1728 N N . GLN A 1 217 ? 16.681 -5.134 -35.578 1.00 89.50 217 GLN A N 1
ATOM 1729 C CA . GLN A 1 217 ? 16.872 -4.659 -36.950 1.00 89.50 217 GLN A CA 1
ATOM 1730 C C . GLN A 1 217 ? 18.357 -4.368 -37.204 1.00 89.50 217 GLN A C 1
ATOM 1732 O O . GLN A 1 217 ? 18.958 -5.024 -38.049 1.00 89.50 217 GLN A O 1
ATOM 1737 N N . ALA A 1 218 ? 18.986 -3.503 -36.401 1.00 87.31 218 ALA A N 1
ATOM 1738 C CA . ALA A 1 218 ? 20.401 -3.153 -36.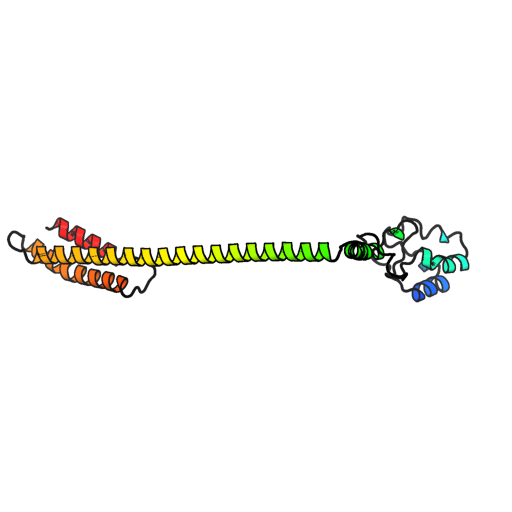547 1.00 87.31 218 ALA A CA 1
ATOM 1739 C C . ALA A 1 218 ? 21.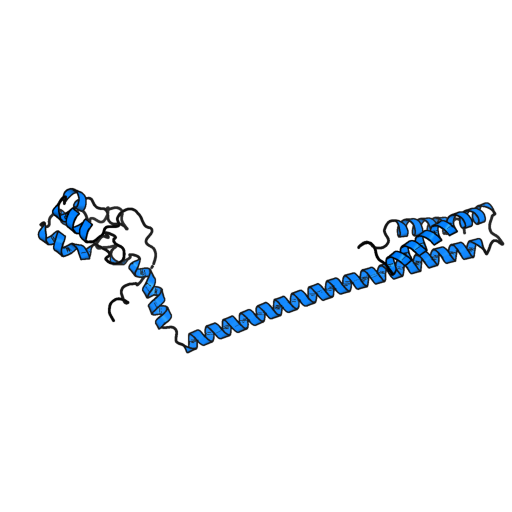334 -4.379 -36.507 1.00 87.31 218 ALA A C 1
ATOM 1741 O O . ALA A 1 218 ? 22.239 -4.486 -37.327 1.00 87.31 218 ALA A O 1
ATOM 1742 N N . ARG A 1 219 ? 21.078 -5.353 -35.621 1.00 88.31 219 ARG A N 1
ATOM 1743 C CA . ARG A 1 219 ? 21.845 -6.610 -35.525 1.00 88.31 219 ARG A CA 1
ATOM 1744 C C . ARG A 1 219 ? 21.624 -7.585 -36.696 1.00 88.31 219 ARG A C 1
ATOM 1746 O O . ARG A 1 219 ? 22.408 -8.513 -36.849 1.00 88.31 219 ARG A O 1
ATOM 1753 N N . ARG A 1 220 ? 20.572 -7.420 -37.506 1.00 83.81 220 ARG A N 1
ATOM 1754 C CA . ARG A 1 220 ? 20.388 -8.190 -38.754 1.00 83.81 220 ARG A CA 1
ATOM 1755 C C . ARG A 1 220 ? 21.079 -7.543 -39.955 1.00 83.81 220 ARG A C 1
ATOM 1757 O O . ARG A 1 220 ? 21.294 -8.230 -40.949 1.00 83.81 220 ARG A O 1
ATOM 1764 N N . SER A 1 221 ? 21.417 -6.260 -39.857 1.00 72.94 221 SER A N 1
ATOM 1765 C CA . SER A 1 221 ? 22.080 -5.503 -40.923 1.00 72.94 221 SER A CA 1
ATOM 1766 C C . SER A 1 221 ? 23.597 -5.361 -40.716 1.00 72.94 221 SER A C 1
ATOM 1768 O O . SER A 1 221 ? 24.305 -5.130 -41.693 1.00 72.94 221 SER A O 1
ATOM 1770 N N . ALA A 1 222 ? 24.085 -5.493 -39.476 1.00 64.50 222 ALA A N 1
ATOM 1771 C CA . ALA A 1 222 ? 25.472 -5.254 -39.043 1.00 64.50 222 ALA A CA 1
ATOM 1772 C C . ALA A 1 222 ? 26.284 -6.533 -38.739 1.00 64.50 222 ALA A C 1
ATOM 1774 O O . ALA A 1 222 ? 27.517 -6.386 -38.549 1.00 64.50 222 ALA A O 1
#

Solvent-accessible surface area (backbone atoms only — not comparable to full-atom values): 12488 Å² total; per-residue (Å²): 141,80,90,82,81,71,16,63,45,77,81,66,78,88,63,97,43,72,48,55,72,66,59,50,52,48,32,59,72,76,37,46,76,58,52,50,64,54,47,24,48,89,59,76,40,78,82,40,65,45,54,69,60,72,81,53,58,78,68,58,56,66,76,47,46,77,69,32,40,39,87,94,69,30,28,38,26,34,84,90,48,56,86,52,44,56,60,13,48,47,40,45,52,52,62,48,57,72,66,54,48,74,64,59,53,52,49,52,51,50,57,56,45,55,48,47,54,51,52,52,49,52,53,53,51,50,52,49,52,54,50,52,52,56,50,51,50,53,51,51,53,48,52,52,25,48,53,50,18,53,50,33,45,51,48,31,51,51,38,52,47,58,47,67,58,49,86,89,55,56,69,72,45,42,52,52,33,58,63,46,36,63,55,35,45,52,41,18,50,50,36,38,44,44,44,81,58,58,89,64,93,79,74,60,64,65,59,47,51,55,45,50,51,49,46,58,51,50,67,74,66,107

Secondary structure (DSSP, 8-state):
--SSS----------S-B--HHHHHHHHHH-HHHHTTPPPTTTTTTT-HHHHTTSS-HHHHHHTGGGTB-TTT-BB--TTTTTTSTTTTTHHHHHHHTTS-HHHHHHHHHHHHHHHHHHHHHHHHHHHHHHHHHHHHHHHHHHHHHHHHHHHHHHHHHHHHHHH--TT--HHHHHHHHHHHHHHHHHHHHHHHHHHS--SS--SHHHHHHHHHHHHHHHHH-

Sequence (222 aa):
MEAAARLRDPQAEAPDSVFTSQELEELILKDKKAFLKTKCAECGGTCGLAKKYKETMSVIIKSMMDTFWCRDCGRVVCDAHRYTHTCEKLDALKERNAKITKEALLEQLRADEERKEAIEAAAKDEQRRAAEQLEQEKSQRKAKRKILATKAKQVENFIQQRSRDADGLRPGVHNQLLELYPRVRGLALALYNQFEHPDSTEVGGKDWDDVKEIYAQARRSA

Mean predicted aligned error: 17.51 Å

pLDDT: mean 75.6, std 17.72, range [29.2, 96.19]

Radius of gyration: 46.1 Å; Cα contacts (8 Å, |Δi|>4): 192; chains: 1; bounding box: 100×35×101 Å